Protein AF-A0A353NFI0-F1 (afdb_monomer)

Radius of gyration: 25.15 Å; Cα contacts (8 Å, |Δi|>4): 161; chains: 1; bounding box: 64×31×85 Å

Mean predicted aligned error: 11.44 Å

Foldseek 3Di:
DVPVVVVVVVVVVVVVVVVVVVVVVVVVVVVVVVVVVVVVLVQQQVQQVQQCVFQVDGLVLLQLLVVCVVPPFDALVVSLVVLVADSVQSVVSVVVCVVVVQKDWDQDPVGNVTIGIHGDPSNVVSNVRGPPPSNTPVVVVLVPDDPVVNVVVVVVVVVVVVPDPDDDCNVSRDRPRVVSPPD

Secondary structure (DSSP, 8-state):
--HHHHHHHHHHHHHHHHHHHHHHHHHHHHHHHHHHHHHHHHHHHHHHHHHHHHHSS-HHHHHHHHHHHHSTT--HHHHHHHHTS-HHHHHHHHHHHHHTTSEEEEE-SS-TTPEEEEE-HHHHHHHTTSPSPTT-HHHHHHHTS-HHHHHHHHHHHHHHHHT-S---GGGTTS-HHHHTT--

Structure (mmCIF, N/CA/C/O backbone):
data_AF-A0A353NFI0-F1
#
_entry.id   AF-A0A353NFI0-F1
#
loop_
_atom_site.group_PDB
_atom_site.id
_atom_site.type_symbol
_atom_site.label_atom_id
_atom_site.label_alt_id
_atom_site.label_comp_id
_atom_site.label_asym_id
_atom_site.label_entity_id
_atom_site.label_seq_id
_atom_site.pdbx_PDB_ins_code
_atom_site.Cartn_x
_atom_site.Cartn_y
_atom_site.Cartn_z
_atom_site.occupancy
_atom_site.B_iso_or_equiv
_atom_site.auth_seq_id
_atom_site.auth_comp_id
_atom_site.auth_asym_id
_atom_site.auth_atom_id
_atom_site.pdbx_PDB_model_num
ATOM 1 N N . MET A 1 1 ? -46.973 12.562 55.717 1.00 47.44 1 MET A N 1
ATOM 2 C CA . MET A 1 1 ? -45.705 13.198 55.285 1.00 47.44 1 MET A CA 1
ATOM 3 C C . MET A 1 1 ? -44.562 12.203 55.003 1.00 47.44 1 MET A C 1
ATOM 5 O O . MET A 1 1 ? -43.637 12.580 54.303 1.00 47.44 1 MET A O 1
ATOM 9 N N . GLN A 1 2 ? -44.618 10.934 55.449 1.00 45.84 2 GLN A N 1
ATOM 10 C CA . GLN A 1 2 ? -43.559 9.928 55.194 1.00 45.84 2 GLN A CA 1
ATOM 11 C C . GLN A 1 2 ? -43.637 9.192 53.835 1.00 45.84 2 GLN A C 1
ATOM 13 O O . GLN A 1 2 ? -42.634 8.648 53.390 1.00 45.84 2 GLN A O 1
ATOM 18 N N . LEU A 1 3 ? -44.778 9.210 53.133 1.00 43.59 3 LEU A N 1
ATOM 19 C CA . LEU A 1 3 ? -44.963 8.484 51.859 1.00 43.59 3 LEU A CA 1
ATOM 20 C C . LEU A 1 3 ? -44.421 9.218 50.612 1.00 43.59 3 LEU A C 1
ATOM 22 O O . LEU A 1 3 ? -44.221 8.589 49.579 1.00 43.59 3 LEU A O 1
ATOM 26 N N . TYR A 1 4 ? -44.135 10.524 50.692 1.00 43.84 4 TYR A N 1
ATOM 27 C CA . TYR A 1 4 ? -43.624 11.305 49.550 1.00 43.84 4 TYR A CA 1
ATOM 28 C C . TYR A 1 4 ? -42.097 11.166 49.366 1.00 43.84 4 TYR A C 1
ATOM 30 O O . TYR A 1 4 ? -41.594 11.255 48.250 1.00 43.84 4 TYR A O 1
ATOM 38 N N . ASN A 1 5 ? -41.359 10.859 50.442 1.00 44.25 5 ASN A N 1
ATOM 39 C CA . ASN A 1 5 ? -39.896 10.712 50.406 1.00 44.25 5 ASN A CA 1
ATOM 40 C C . ASN A 1 5 ? -39.429 9.366 49.826 1.00 44.25 5 ASN A C 1
ATOM 42 O O . ASN A 1 5 ? -38.383 9.308 49.185 1.00 44.25 5 ASN A O 1
ATOM 46 N N . ALA A 1 6 ? -40.212 8.295 49.987 1.00 47.88 6 ALA A N 1
ATOM 47 C CA . ALA A 1 6 ? -39.865 6.979 49.444 1.00 47.88 6 ALA A CA 1
ATOM 48 C C . ALA A 1 6 ? -39.951 6.927 47.904 1.00 47.88 6 ALA A C 1
ATOM 50 O O . ALA A 1 6 ? -39.162 6.232 47.270 1.00 47.88 6 ALA A O 1
ATOM 51 N N . ASN A 1 7 ? -40.852 7.706 47.288 1.00 45.97 7 ASN A N 1
ATOM 52 C CA . ASN A 1 7 ? -40.994 7.766 45.827 1.00 45.97 7 ASN A CA 1
ATOM 53 C C . ASN A 1 7 ? -39.895 8.597 45.144 1.00 45.97 7 ASN A C 1
ATOM 55 O O . ASN A 1 7 ? -39.471 8.248 44.045 1.00 45.97 7 ASN A O 1
ATOM 59 N N . ILE A 1 8 ? -39.389 9.656 45.787 1.00 51.62 8 ILE A N 1
ATOM 60 C CA . ILE A 1 8 ? -38.301 10.480 45.229 1.00 51.62 8 ILE A CA 1
ATOM 61 C C . ILE A 1 8 ? -36.963 9.728 45.263 1.00 51.62 8 ILE A C 1
ATOM 63 O O . ILE A 1 8 ? -36.212 9.783 44.292 1.00 51.62 8 ILE A O 1
ATOM 67 N N . ILE A 1 9 ? -36.692 8.966 46.328 1.00 52.81 9 ILE A N 1
ATOM 68 C CA . ILE A 1 9 ? -35.480 8.136 46.432 1.00 52.81 9 ILE A CA 1
ATOM 69 C C . ILE A 1 9 ? -35.489 7.026 45.369 1.00 52.81 9 ILE A C 1
ATOM 71 O O . ILE A 1 9 ? -34.486 6.828 44.689 1.00 52.81 9 ILE A O 1
ATOM 75 N N . ASN A 1 10 ? -36.636 6.377 45.136 1.00 51.19 10 ASN A N 1
ATOM 76 C CA . ASN A 1 10 ? -36.770 5.355 44.091 1.00 51.19 10 ASN A CA 1
ATOM 77 C C . ASN A 1 10 ? -36.611 5.941 42.673 1.00 51.19 10 ASN A C 1
ATOM 79 O O . ASN A 1 10 ? -35.973 5.341 41.812 1.00 51.19 10 ASN A O 1
ATOM 83 N N . LEU A 1 11 ? -37.142 7.144 42.421 1.00 51.78 11 LEU A N 1
ATOM 84 C CA . LEU A 1 11 ? -36.993 7.826 41.131 1.00 51.78 11 LEU A CA 1
ATOM 85 C C . LEU A 1 11 ? -35.554 8.309 40.879 1.00 51.78 11 LEU A C 1
ATOM 87 O O . LEU A 1 11 ? -35.076 8.195 39.750 1.00 51.78 11 LEU A O 1
ATOM 91 N N . LEU A 1 12 ? -34.842 8.778 41.910 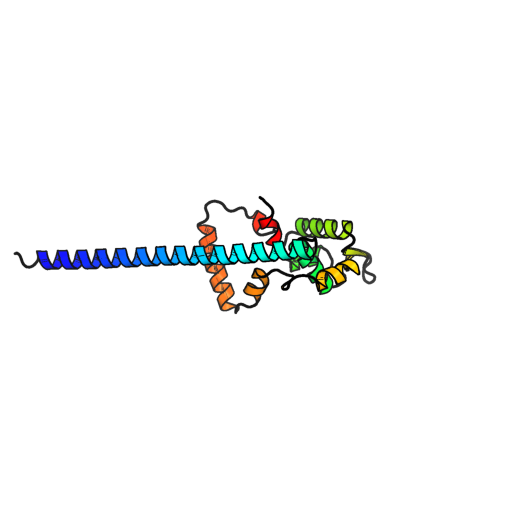1.00 51.62 12 LEU A N 1
ATOM 92 C CA . LEU A 1 12 ? -33.425 9.151 41.820 1.00 51.62 12 LEU A CA 1
ATOM 93 C C . LEU A 1 12 ? -32.512 7.928 41.649 1.00 51.62 12 LEU A C 1
ATOM 95 O O . LEU A 1 12 ? -31.609 7.974 40.816 1.00 51.62 12 LEU A O 1
ATOM 99 N N . GLU A 1 13 ? -32.766 6.810 42.335 1.00 51.31 13 GLU A N 1
ATOM 100 C CA . GLU A 1 13 ? -32.008 5.566 42.126 1.00 51.31 13 GLU A CA 1
ATOM 101 C C . GLU A 1 13 ? -32.218 4.979 40.724 1.00 51.31 13 GLU A C 1
ATOM 103 O O . GLU A 1 13 ? -31.260 4.518 40.101 1.00 51.31 13 GLU A O 1
ATOM 108 N N . ILE A 1 14 ? -33.439 5.035 40.180 1.00 54.25 14 ILE A N 1
ATOM 109 C CA . ILE A 1 14 ? -33.724 4.595 38.806 1.00 54.25 14 ILE A CA 1
ATOM 110 C C . ILE A 1 14 ? -33.027 5.507 37.784 1.00 54.25 14 ILE A C 1
ATOM 112 O O . ILE A 1 14 ? -32.507 5.014 36.779 1.00 54.25 14 ILE A O 1
ATOM 116 N N . HIS A 1 15 ? -32.969 6.818 38.034 1.00 47.50 15 HIS A N 1
ATOM 117 C CA . HIS A 1 15 ? -32.290 7.767 37.147 1.00 47.50 15 HIS A CA 1
ATOM 118 C C . HIS A 1 15 ? -30.759 7.601 37.190 1.00 47.50 15 HIS A C 1
ATOM 120 O O . HIS A 1 15 ? -30.114 7.555 36.142 1.00 47.50 15 HIS A O 1
ATOM 126 N N . ILE A 1 16 ? -30.183 7.394 38.380 1.00 52.88 16 ILE A N 1
ATOM 127 C CA . ILE A 1 16 ? -28.746 7.141 38.576 1.00 52.88 16 ILE A CA 1
ATOM 128 C C . ILE A 1 16 ? -28.336 5.770 38.003 1.00 52.88 16 ILE A C 1
ATOM 130 O O . ILE A 1 16 ? -27.292 5.667 37.353 1.00 52.88 16 ILE A O 1
ATOM 134 N N . ARG A 1 17 ? -29.169 4.725 38.141 1.00 49.72 17 ARG A N 1
ATOM 135 C CA . ARG A 1 17 ? -28.927 3.405 37.519 1.00 49.72 17 ARG A CA 1
ATOM 136 C C . ARG A 1 17 ? -29.028 3.433 35.991 1.00 49.72 17 ARG A C 1
ATOM 138 O O . ARG A 1 17 ? -28.249 2.756 35.327 1.00 49.72 17 ARG A O 1
ATOM 145 N N . ARG A 1 18 ? -29.926 4.233 35.400 1.00 46.62 18 ARG A N 1
ATOM 146 C CA . ARG A 1 18 ? -29.993 4.392 33.930 1.00 46.62 18 ARG A CA 1
ATOM 147 C C . ARG A 1 18 ? -28.794 5.158 33.363 1.00 46.62 18 ARG A C 1
ATOM 149 O O . ARG A 1 18 ? -28.282 4.771 32.315 1.00 46.62 18 ARG A O 1
ATOM 156 N N . HIS A 1 19 ? -28.303 6.182 34.064 1.00 46.97 19 HIS A N 1
ATOM 157 C CA . HIS A 1 19 ? -27.138 6.957 33.619 1.00 46.97 19 HIS A CA 1
ATOM 158 C C . HIS A 1 19 ? -25.812 6.179 33.728 1.00 46.97 19 HIS A C 1
ATOM 160 O O . HIS A 1 19 ? -24.931 6.336 32.883 1.00 46.97 19 HIS A O 1
ATOM 166 N N . THR A 1 20 ? -25.677 5.291 34.718 1.00 49.38 20 THR A N 1
ATOM 167 C CA . THR A 1 20 ? -24.476 4.451 34.898 1.00 49.38 20 THR A CA 1
ATOM 168 C C . THR A 1 20 ? -24.408 3.270 33.922 1.00 49.38 20 THR A C 1
ATOM 170 O O . THR A 1 20 ? -23.324 2.951 33.437 1.00 49.38 20 THR A O 1
ATOM 173 N N . LEU A 1 21 ? -25.542 2.665 33.546 1.00 52.16 21 LEU A N 1
ATOM 174 C CA . LEU A 1 21 ? -25.583 1.572 32.561 1.00 52.16 21 LEU A CA 1
ATOM 175 C C . LEU A 1 21 ? -25.229 2.034 31.133 1.00 52.16 21 LEU A C 1
ATOM 177 O O . LEU A 1 21 ? -24.536 1.316 30.412 1.00 52.16 21 LEU A O 1
ATOM 181 N N . SER A 1 22 ? -25.646 3.243 30.735 1.00 53.94 22 SER A N 1
ATOM 182 C CA . SER A 1 22 ? -25.354 3.784 29.397 1.00 53.94 22 SER A CA 1
ATOM 183 C C . SER A 1 22 ? -23.874 4.151 29.214 1.00 53.94 22 SER A C 1
ATOM 185 O O . SER A 1 22 ? -23.308 3.894 28.153 1.00 53.94 22 SER A O 1
ATOM 187 N N . GLY A 1 23 ? -23.227 4.701 30.250 1.00 56.16 23 GLY A N 1
ATOM 188 C CA . GLY A 1 23 ? -21.792 5.020 30.230 1.00 56.16 23 GLY A CA 1
ATOM 189 C C . GLY A 1 23 ? -20.880 3.789 30.322 1.00 56.16 23 GLY A C 1
ATOM 190 O O . GLY A 1 23 ? -19.769 3.791 29.796 1.00 56.16 23 GLY A O 1
ATOM 191 N N . HIS A 1 24 ? -21.346 2.705 30.952 1.00 59.50 24 HIS A N 1
ATOM 192 C CA . HIS A 1 24 ? -20.596 1.448 31.005 1.00 59.50 24 HIS A CA 1
ATOM 193 C C . HIS A 1 24 ? -20.603 0.727 29.648 1.00 59.50 24 HIS A C 1
ATOM 195 O O . HIS A 1 24 ? -19.572 0.213 29.213 1.00 59.50 24 HIS A O 1
ATOM 201 N N . ASN A 1 25 ? -21.743 0.751 28.950 1.00 71.44 25 ASN A N 1
ATOM 202 C CA . ASN A 1 25 ? -21.891 0.137 27.631 1.00 71.44 25 ASN A CA 1
ATOM 203 C C . ASN A 1 25 ? -21.078 0.879 26.554 1.00 71.44 25 ASN A C 1
ATOM 205 O O . ASN A 1 25 ? -20.399 0.245 25.749 1.00 71.44 25 ASN A O 1
ATOM 209 N N . SER A 1 26 ? -21.058 2.218 26.576 1.00 77.06 26 SER A N 1
ATOM 210 C CA . SER A 1 26 ? -20.236 2.998 25.640 1.00 77.06 26 SER A CA 1
ATOM 211 C C . SER A 1 26 ? -18.740 2.748 25.840 1.00 77.06 26 SER A C 1
ATOM 213 O O . SER A 1 26 ? -18.027 2.528 24.866 1.00 77.06 26 SER A O 1
ATOM 215 N N . ASN A 1 27 ? -18.259 2.677 27.086 1.00 83.19 27 ASN A N 1
ATOM 216 C CA . ASN A 1 27 ? -16.852 2.380 27.361 1.00 83.19 27 ASN A CA 1
ATOM 217 C C . ASN A 1 27 ? -16.469 0.946 26.943 1.00 83.19 27 ASN A C 1
ATOM 219 O O . ASN A 1 27 ? -15.418 0.717 26.340 1.00 83.19 27 ASN A O 1
ATOM 223 N N . GLN A 1 28 ? -17.348 -0.031 27.189 1.00 86.00 28 GLN A N 1
ATOM 224 C CA . GLN A 1 28 ? -17.157 -1.397 26.693 1.00 86.00 28 GLN A CA 1
ATOM 225 C C . GLN A 1 28 ? -17.111 -1.443 25.161 1.00 86.00 28 GLN A C 1
ATOM 227 O O . GLN A 1 28 ? -16.244 -2.117 24.599 1.00 86.00 28 GLN A O 1
ATOM 232 N N . LEU A 1 29 ? -17.986 -0.699 24.481 1.00 89.44 29 LEU A N 1
ATOM 233 C CA . LEU A 1 29 ? -17.986 -0.598 23.026 1.00 89.44 29 LEU A CA 1
ATOM 234 C C . LEU A 1 29 ? -16.698 0.056 22.503 1.00 89.44 29 LEU A C 1
ATOM 236 O O . LEU A 1 29 ? -16.089 -0.483 21.580 1.00 89.44 29 LEU A O 1
ATOM 240 N N . SER A 1 30 ? -16.218 1.129 23.135 1.00 90.31 30 SER A N 1
ATOM 241 C CA . SER A 1 30 ? -14.933 1.764 22.805 1.00 90.31 30 SER A CA 1
ATOM 242 C C . SER A 1 30 ? -13.766 0.783 22.924 1.00 90.31 30 SER A C 1
ATOM 244 O O . SER A 1 30 ? -12.934 0.684 22.021 1.00 90.31 30 SER A O 1
ATOM 246 N N . LEU A 1 31 ? -13.725 -0.028 23.986 1.00 90.88 31 LEU A N 1
ATOM 247 C CA . LEU A 1 31 ? -12.709 -1.073 24.141 1.00 90.88 31 LEU A CA 1
ATOM 248 C C . LEU A 1 31 ? -12.804 -2.153 23.052 1.00 90.88 31 LEU A C 1
ATOM 250 O O . LEU A 1 31 ? -11.772 -2.653 22.594 1.00 90.88 31 LEU A O 1
ATOM 254 N N . GLN A 1 32 ? -14.013 -2.510 22.613 1.00 92.50 32 GLN A N 1
ATOM 255 C CA . GLN A 1 32 ? -14.211 -3.435 21.492 1.00 92.50 32 GLN A CA 1
ATOM 256 C C . GLN A 1 32 ? -13.742 -2.830 20.165 1.00 92.50 32 GLN A C 1
ATOM 258 O O . GLN A 1 32 ? -13.065 -3.506 19.391 1.00 92.50 32 GLN A O 1
ATOM 263 N N . VAL A 1 33 ? -14.028 -1.553 19.912 1.00 93.56 33 VAL A N 1
ATOM 264 C CA . VAL A 1 33 ? -13.530 -0.831 18.732 1.00 93.56 33 VAL A CA 1
ATOM 265 C C . VAL A 1 33 ? -11.998 -0.775 18.741 1.00 93.56 33 VAL A C 1
ATOM 267 O O . VAL A 1 33 ? -11.367 -1.131 17.747 1.00 93.56 33 VAL A O 1
ATOM 270 N N . LEU A 1 34 ? -11.371 -0.479 19.885 1.00 92.44 34 LEU A N 1
ATOM 271 C CA . LEU A 1 34 ? -9.911 -0.526 20.029 1.00 92.44 34 LEU A CA 1
ATOM 272 C C . LEU A 1 34 ? -9.328 -1.920 19.751 1.00 92.44 34 LEU A C 1
ATOM 274 O O . LEU A 1 34 ? -8.246 -2.037 19.177 1.00 92.44 34 LEU A O 1
ATOM 278 N N . LYS A 1 35 ? -10.012 -3.005 20.140 1.00 93.19 35 LYS A N 1
ATOM 279 C CA . LYS A 1 35 ? -9.592 -4.371 19.774 1.00 93.19 35 LYS A CA 1
ATOM 280 C C . LYS A 1 35 ? -9.630 -4.584 18.260 1.00 93.19 35 LYS A C 1
ATOM 282 O O . LYS A 1 35 ? -8.681 -5.151 17.724 1.00 93.19 35 LYS A O 1
ATOM 287 N N . LYS A 1 36 ? -10.662 -4.089 17.569 1.00 94.00 36 LYS A N 1
ATOM 288 C CA . LYS A 1 36 ? -10.759 -4.165 16.102 1.00 94.00 36 LYS A CA 1
ATOM 289 C C . LYS A 1 36 ? -9.611 -3.411 15.425 1.00 94.00 36 LYS A C 1
ATOM 291 O O . LYS A 1 36 ? -8.960 -3.991 14.563 1.00 94.00 36 LYS A O 1
ATOM 296 N N . PHE A 1 37 ? -9.278 -2.200 15.881 1.00 93.62 37 PHE A N 1
ATOM 297 C CA . PHE A 1 37 ? -8.103 -1.469 15.385 1.00 93.62 37 PHE A CA 1
ATOM 298 C C . PHE A 1 37 ? -6.801 -2.259 15.564 1.00 93.62 37 PHE A C 1
ATOM 300 O O . PHE A 1 37 ? -6.015 -2.358 14.625 1.00 93.62 37 PHE A O 1
ATOM 307 N N . ARG A 1 38 ? -6.584 -2.888 16.730 1.00 93.00 38 ARG A N 1
ATOM 308 C CA . ARG A 1 38 ? -5.396 -3.734 16.963 1.00 93.00 38 ARG A CA 1
ATOM 309 C C . ARG A 1 38 ? -5.339 -4.935 16.020 1.00 93.00 38 ARG A C 1
ATOM 311 O O . ARG A 1 38 ? -4.264 -5.244 15.516 1.00 93.00 38 ARG A O 1
ATOM 318 N N . ILE A 1 39 ? -6.474 -5.592 15.769 1.00 92.88 39 ILE A N 1
ATOM 319 C CA . ILE A 1 39 ? -6.562 -6.713 14.821 1.00 92.88 39 ILE A CA 1
ATOM 320 C C . ILE A 1 39 ? -6.222 -6.236 13.408 1.00 92.88 39 ILE A C 1
ATOM 322 O O . ILE A 1 39 ? -5.407 -6.869 12.740 1.00 92.88 39 ILE A O 1
ATOM 326 N N . ILE A 1 40 ? -6.793 -5.110 12.971 1.00 92.62 40 ILE A N 1
ATOM 327 C CA . ILE A 1 40 ? -6.530 -4.527 11.650 1.00 92.62 40 ILE A CA 1
ATOM 328 C C . ILE A 1 40 ? -5.044 -4.182 11.517 1.00 92.62 40 ILE A C 1
ATOM 330 O O . ILE A 1 40 ? -4.373 -4.705 10.631 1.00 92.62 40 ILE A O 1
ATOM 334 N N . TYR A 1 41 ? -4.501 -3.379 12.436 1.00 88.31 41 TYR A N 1
ATOM 335 C CA . TYR A 1 41 ? -3.100 -2.957 12.413 1.00 88.31 41 TYR A CA 1
ATOM 336 C C . TYR A 1 41 ? -2.138 -4.154 12.454 1.00 88.31 41 TYR A C 1
ATOM 338 O O . TYR A 1 41 ? -1.190 -4.224 11.673 1.00 88.31 41 TYR A O 1
ATOM 346 N N . GLY A 1 42 ? -2.403 -5.129 13.330 1.00 88.69 42 GLY A N 1
ATOM 347 C CA . GLY A 1 42 ? -1.609 -6.352 13.441 1.00 88.69 42 GLY A CA 1
ATOM 348 C C . GLY A 1 42 ? -1.626 -7.182 12.158 1.00 88.69 42 GLY A C 1
ATOM 349 O O . GLY A 1 42 ? -0.565 -7.588 11.685 1.00 88.69 42 GLY A O 1
ATOM 350 N N . SER A 1 43 ? -2.804 -7.367 11.557 1.00 90.25 43 SER A N 1
ATOM 351 C CA . SER A 1 43 ? -2.969 -8.129 10.311 1.00 90.25 43 SER A CA 1
ATOM 352 C C . SER A 1 43 ? -2.261 -7.453 9.137 1.00 90.25 43 SER A C 1
ATOM 354 O O . SER A 1 43 ? -1.554 -8.112 8.376 1.00 90.25 43 SER A O 1
ATOM 356 N N . VAL A 1 44 ? -2.389 -6.127 9.020 1.00 88.56 44 VAL A N 1
ATOM 357 C CA . VAL A 1 44 ? -1.707 -5.334 7.987 1.00 88.56 44 VAL A CA 1
ATOM 358 C C . VAL A 1 44 ? -0.188 -5.424 8.149 1.00 88.56 44 VAL A C 1
ATOM 360 O O . VAL A 1 44 ? 0.517 -5.740 7.189 1.00 88.56 44 VAL A O 1
ATOM 363 N N . ARG A 1 45 ? 0.327 -5.231 9.371 1.00 86.25 45 ARG A N 1
ATOM 364 C CA . ARG A 1 45 ? 1.763 -5.344 9.664 1.00 86.25 45 ARG A CA 1
ATOM 365 C C . ARG A 1 45 ? 2.305 -6.738 9.354 1.00 86.25 45 ARG A C 1
ATOM 367 O O . ARG A 1 45 ? 3.387 -6.862 8.785 1.00 86.25 45 ARG A O 1
ATOM 374 N N . GLN A 1 46 ? 1.580 -7.785 9.748 1.00 87.94 46 GLN A N 1
ATOM 375 C CA . GLN A 1 46 ? 1.974 -9.170 9.496 1.00 87.94 46 GLN A CA 1
ATOM 376 C C . GLN A 1 46 ? 2.049 -9.458 7.997 1.00 87.94 46 GLN A C 1
ATOM 378 O O . GLN A 1 46 ? 3.030 -10.044 7.546 1.00 87.94 46 GLN A O 1
ATOM 383 N N . HIS A 1 47 ? 1.057 -9.007 7.232 1.00 87.06 47 HIS A N 1
ATOM 384 C CA . HIS A 1 47 ? 1.039 -9.191 5.789 1.00 87.06 47 HIS A CA 1
ATOM 385 C C . HIS A 1 47 ? 2.243 -8.521 5.109 1.00 87.06 47 HIS A C 1
ATOM 387 O O . HIS A 1 47 ? 2.948 -9.174 4.345 1.00 87.06 47 HIS A O 1
ATOM 393 N N . PHE A 1 48 ? 2.552 -7.260 5.430 1.00 83.94 48 PHE A N 1
ATOM 394 C CA . PHE A 1 48 ? 3.701 -6.583 4.815 1.00 83.94 48 PHE A CA 1
ATOM 395 C C . PHE A 1 48 ? 5.055 -7.168 5.232 1.00 83.94 48 PHE A C 1
ATOM 397 O O . PHE A 1 48 ? 5.982 -7.183 4.426 1.00 83.94 48 PHE A O 1
ATOM 404 N N . ARG A 1 49 ? 5.169 -7.709 6.452 1.00 85.19 49 ARG A N 1
ATOM 405 C CA . ARG A 1 49 ? 6.355 -8.479 6.863 1.00 85.19 49 ARG A CA 1
ATOM 406 C C . ARG A 1 49 ? 6.516 -9.763 6.057 1.00 85.19 49 ARG A C 1
ATOM 408 O O . ARG A 1 49 ? 7.643 -10.141 5.754 1.00 85.19 49 ARG A O 1
ATOM 415 N N . GLU A 1 50 ? 5.415 -10.434 5.732 1.00 86.44 50 GLU A N 1
ATOM 416 C CA . GLU A 1 50 ? 5.454 -11.615 4.871 1.00 86.44 50 GLU A CA 1
ATOM 417 C C . GLU A 1 50 ? 5.848 -11.239 3.442 1.00 86.44 50 GLU A C 1
ATOM 419 O O . GLU A 1 50 ? 6.737 -11.866 2.882 1.00 86.44 50 GLU A O 1
ATOM 424 N N . VAL A 1 51 ? 5.289 -10.157 2.888 1.00 85.75 51 VAL A N 1
ATOM 425 C CA . VAL A 1 51 ? 5.708 -9.618 1.582 1.00 85.75 51 VAL A CA 1
ATOM 426 C C . VAL A 1 51 ? 7.221 -9.386 1.536 1.00 85.75 51 VAL A C 1
ATOM 428 O O . VAL A 1 51 ? 7.887 -9.886 0.628 1.00 85.75 51 VAL A O 1
ATOM 431 N N . GLU A 1 52 ? 7.772 -8.677 2.524 1.00 86.50 52 GLU A N 1
ATOM 432 C CA . GLU A 1 52 ? 9.205 -8.370 2.574 1.00 86.50 52 GLU A CA 1
ATOM 433 C C . GLU A 1 52 ? 10.058 -9.636 2.714 1.00 86.50 52 GLU A C 1
ATOM 435 O O . GLU A 1 52 ? 11.057 -9.780 2.010 1.00 86.50 52 GLU A O 1
ATOM 440 N N . ARG A 1 53 ? 9.633 -10.598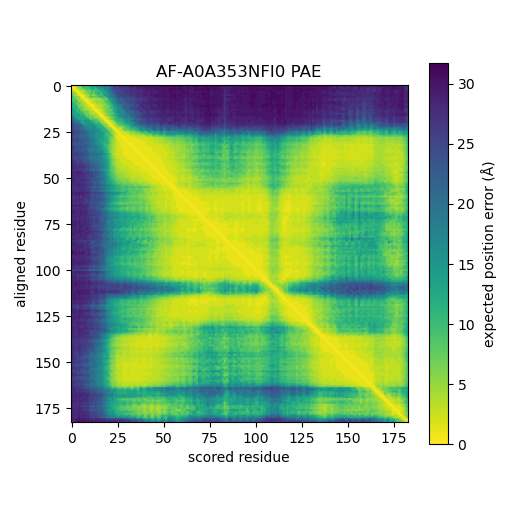 3.543 1.00 86.62 53 ARG A N 1
ATOM 441 C CA . ARG A 1 53 ? 10.320 -11.886 3.711 1.00 86.62 53 ARG A CA 1
ATOM 442 C C . ARG A 1 53 ? 10.320 -12.722 2.428 1.00 86.62 53 ARG A C 1
ATOM 444 O O . ARG A 1 53 ? 11.350 -13.293 2.081 1.00 86.62 53 ARG A O 1
ATOM 451 N N . THR A 1 54 ? 9.183 -12.821 1.745 1.00 84.50 54 THR A N 1
ATOM 452 C CA . THR A 1 54 ? 9.010 -13.707 0.583 1.00 84.50 54 THR A CA 1
ATOM 453 C C . THR A 1 54 ? 9.602 -13.108 -0.688 1.00 84.50 54 THR A C 1
ATOM 455 O O . THR A 1 54 ? 10.137 -13.833 -1.527 1.00 84.50 54 THR A O 1
ATOM 458 N N . CYS A 1 55 ? 9.510 -11.785 -0.842 1.00 85.12 55 CYS A N 1
ATOM 459 C CA . CYS A 1 55 ? 9.846 -11.107 -2.093 1.00 85.12 55 CYS A CA 1
ATOM 460 C C . CYS A 1 55 ? 11.130 -10.277 -2.030 1.00 85.12 55 CYS A C 1
ATOM 462 O O . CYS A 1 55 ? 11.651 -9.911 -3.081 1.00 85.12 55 CYS A O 1
ATOM 464 N N . GLY A 1 56 ? 11.631 -9.947 -0.835 1.00 85.44 56 GLY A N 1
ATOM 465 C CA . GLY A 1 56 ? 12.777 -9.049 -0.667 1.00 85.44 56 GLY A CA 1
ATOM 466 C C . GLY A 1 56 ? 12.491 -7.592 -1.054 1.00 85.44 56 GLY A C 1
ATOM 467 O O . GLY A 1 56 ? 13.426 -6.822 -1.256 1.00 85.44 56 GLY A O 1
ATOM 468 N N . VAL A 1 57 ? 11.215 -7.213 -1.181 1.00 86.81 57 VAL A N 1
ATOM 469 C CA . VAL A 1 57 ? 10.757 -5.852 -1.512 1.00 86.81 57 VAL A CA 1
ATOM 470 C C . VAL A 1 57 ? 9.666 -5.408 -0.547 1.00 86.81 57 VAL A C 1
ATOM 472 O O . VAL A 1 57 ? 8.996 -6.232 0.073 1.00 86.81 57 VAL A O 1
ATOM 475 N N . THR A 1 58 ? 9.458 -4.101 -0.428 1.00 85.62 58 THR A N 1
ATOM 476 C CA . THR A 1 58 ? 8.402 -3.554 0.432 1.00 85.62 58 THR A CA 1
ATOM 477 C C . THR A 1 58 ? 7.009 -3.782 -0.161 1.00 85.62 58 THR A C 1
ATOM 479 O O . THR A 1 58 ? 6.855 -3.982 -1.366 1.00 85.62 58 THR A O 1
ATOM 482 N N . GLY A 1 59 ? 5.967 -3.686 0.674 1.00 83.31 59 GLY A N 1
ATOM 483 C CA . GLY A 1 59 ? 4.576 -3.710 0.203 1.00 83.31 59 GLY A CA 1
ATOM 484 C C . GLY A 1 59 ? 4.268 -2.612 -0.819 1.00 83.31 59 GLY A C 1
ATOM 485 O O . GLY A 1 59 ? 3.652 -2.883 -1.841 1.00 83.31 59 GLY A O 1
ATOM 486 N N . SER A 1 60 ? 4.765 -1.394 -0.600 1.00 85.06 60 SER A N 1
ATOM 487 C CA . SER A 1 60 ? 4.632 -0.259 -1.522 1.00 85.06 60 SER A CA 1
ATOM 488 C C . SER A 1 60 ? 5.312 -0.506 -2.865 1.00 85.06 60 SER A C 1
ATOM 490 O O . SER A 1 60 ? 4.746 -0.220 -3.919 1.00 85.06 60 SER A O 1
ATOM 492 N N . GLN A 1 61 ? 6.510 -1.088 -2.840 1.00 89.62 61 GLN A N 1
ATOM 493 C CA . GLN A 1 61 ? 7.233 -1.488 -4.041 1.00 89.62 61 GLN A CA 1
ATOM 494 C C . GLN A 1 61 ? 6.488 -2.584 -4.802 1.00 89.62 61 GLN A C 1
ATOM 496 O O . GLN A 1 61 ? 6.361 -2.512 -6.022 1.00 89.62 61 GLN A O 1
ATOM 501 N N . LEU A 1 62 ? 5.973 -3.579 -4.082 1.00 88.69 62 LEU A N 1
ATOM 502 C CA . LEU A 1 62 ? 5.178 -4.653 -4.655 1.00 88.69 62 LEU A CA 1
ATOM 503 C C . LEU A 1 62 ? 3.876 -4.122 -5.283 1.00 88.69 62 LEU A C 1
ATOM 505 O O . LEU A 1 62 ? 3.537 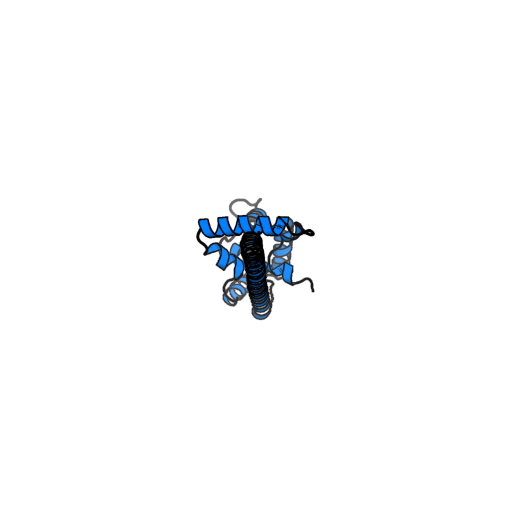-4.518 -6.396 1.00 88.69 62 LEU A O 1
ATOM 509 N N . TRP A 1 63 ? 3.194 -3.186 -4.621 1.00 86.19 63 TRP A N 1
ATOM 510 C CA . TRP A 1 63 ? 1.964 -2.574 -5.122 1.00 86.19 63 TRP A CA 1
ATOM 511 C C . TRP A 1 63 ? 2.200 -1.748 -6.393 1.00 86.19 63 TRP A C 1
ATOM 513 O O . TRP A 1 63 ? 1.475 -1.914 -7.370 1.00 86.19 63 TRP A O 1
ATOM 523 N N . ILE A 1 64 ? 3.274 -0.948 -6.439 1.00 91.12 64 ILE A N 1
ATOM 524 C CA . ILE A 1 64 ? 3.697 -0.247 -7.663 1.00 91.12 64 ILE A CA 1
ATOM 525 C C . ILE A 1 64 ? 3.942 -1.230 -8.806 1.00 91.12 64 ILE A C 1
ATOM 527 O O . ILE A 1 64 ? 3.508 -0.993 -9.933 1.00 91.12 64 ILE A O 1
ATOM 531 N N . MET A 1 65 ? 4.649 -2.328 -8.534 1.00 92.56 65 MET A N 1
ATOM 532 C CA . MET A 1 65 ? 4.927 -3.320 -9.565 1.00 92.56 65 MET A CA 1
ATOM 533 C C . MET A 1 65 ? 3.642 -3.985 -10.074 1.00 92.56 65 MET A C 1
ATOM 535 O O . MET A 1 65 ? 3.536 -4.218 -11.273 1.00 92.56 65 MET A O 1
ATOM 539 N N . GLN A 1 66 ? 2.660 -4.240 -9.205 1.00 88.94 66 GLN A N 1
ATOM 540 C CA . GLN A 1 66 ? 1.352 -4.764 -9.608 1.00 88.94 66 GLN A CA 1
ATOM 541 C C . GLN A 1 66 ? 0.606 -3.790 -10.527 1.00 88.94 66 GLN A C 1
ATOM 543 O O . GLN A 1 66 ? 0.170 -4.192 -11.598 1.00 88.94 66 GLN A O 1
ATOM 548 N N . GLU A 1 67 ? 0.537 -2.506 -10.172 1.00 91.00 67 GLU A N 1
ATOM 549 C CA . GLU A 1 67 ? -0.169 -1.510 -10.991 1.00 91.00 67 GLU A CA 1
ATOM 550 C C . GLU A 1 67 ? 0.486 -1.335 -12.375 1.00 91.00 67 GLU A C 1
ATOM 552 O O . GLU A 1 67 ? -0.196 -1.185 -13.389 1.00 91.00 67 GLU A O 1
ATOM 557 N N . ILE A 1 68 ? 1.819 -1.427 -12.453 1.00 93.75 68 ILE A N 1
ATOM 558 C CA . ILE A 1 68 ? 2.549 -1.431 -13.732 1.00 93.75 68 ILE A CA 1
ATOM 559 C C . ILE A 1 68 ? 2.307 -2.732 -14.512 1.00 93.75 68 ILE A C 1
ATOM 561 O O . ILE A 1 68 ? 2.273 -2.704 -15.744 1.00 93.75 68 ILE A O 1
ATOM 565 N N . ALA A 1 69 ? 2.147 -3.871 -13.828 1.00 91.19 69 ALA A N 1
ATOM 566 C CA . ALA A 1 69 ? 1.773 -5.128 -14.475 1.00 91.19 69 ALA A CA 1
ATOM 567 C C . ALA A 1 69 ? 0.405 -4.999 -15.156 1.00 91.19 69 ALA A C 1
ATOM 569 O O . ALA A 1 69 ? 0.262 -5.385 -16.317 1.00 91.19 69 ALA A O 1
ATOM 570 N N . ASP A 1 70 ? -0.558 -4.409 -14.447 1.00 89.62 70 ASP A N 1
ATOM 571 C CA . ASP A 1 70 ? -1.936 -4.242 -14.905 1.00 89.62 70 ASP A CA 1
ATOM 572 C C . ASP A 1 70 ? -2.044 -3.163 -15.997 1.00 89.62 70 ASP A C 1
ATOM 574 O O . ASP A 1 70 ? -2.836 -3.292 -16.930 1.00 89.62 70 ASP A O 1
ATOM 578 N N . THR A 1 71 ? -1.204 -2.122 -15.934 1.00 90.62 71 THR A N 1
ATOM 579 C CA . THR A 1 71 ? -1.149 -1.031 -16.922 1.00 90.62 71 THR A CA 1
ATOM 580 C C . THR A 1 71 ? 0.280 -0.804 -17.420 1.00 90.62 71 THR A C 1
ATOM 582 O O . THR A 1 71 ? 0.974 0.142 -17.043 1.00 90.62 71 THR A O 1
ATOM 585 N N . SER A 1 72 ? 0.736 -1.682 -18.312 1.00 90.69 72 SER A N 1
ATOM 586 C CA . SER A 1 72 ? 2.079 -1.592 -18.895 1.00 90.69 72 SER A CA 1
ATOM 587 C C . SER A 1 72 ? 2.289 -0.291 -19.678 1.00 90.69 72 SER A C 1
ATOM 589 O O . SER A 1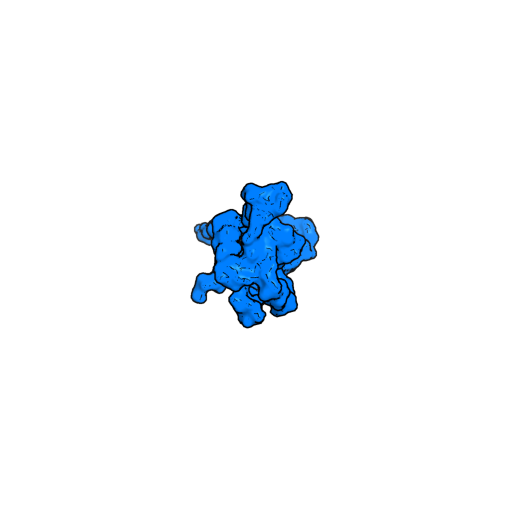 72 ? 1.479 0.082 -20.522 1.00 90.69 72 SER A O 1
ATOM 591 N N . GLY A 1 73 ? 3.418 0.379 -19.441 1.00 91.50 73 GLY A N 1
ATOM 592 C CA . GLY A 1 73 ? 3.754 1.659 -20.068 1.00 91.50 73 GLY A CA 1
ATOM 593 C C . GLY A 1 73 ? 3.186 2.889 -19.353 1.00 91.50 73 GLY A C 1
ATOM 594 O O . GLY A 1 73 ? 3.391 4.002 -19.841 1.00 91.50 73 GLY A O 1
ATOM 595 N N . ILE A 1 74 ? 2.531 2.721 -18.197 1.00 93.44 74 ILE A N 1
ATOM 596 C CA . ILE A 1 74 ? 2.026 3.826 -17.371 1.00 93.44 74 ILE A CA 1
ATOM 597 C C . ILE A 1 74 ? 3.143 4.810 -16.991 1.00 93.44 74 ILE A C 1
ATOM 599 O O . ILE A 1 74 ? 4.287 4.424 -16.740 1.00 93.44 74 ILE A O 1
ATOM 603 N N . GLY A 1 75 ? 2.815 6.103 -16.965 1.00 93.69 75 GLY A N 1
ATOM 604 C CA . GLY A 1 75 ? 3.724 7.157 -16.508 1.00 93.69 75 GLY A CA 1
ATOM 605 C C . GLY A 1 75 ? 3.648 7.372 -14.995 1.00 93.69 75 GLY A C 1
ATOM 606 O O . GLY A 1 75 ? 2.639 7.071 -14.367 1.00 93.69 75 GLY A O 1
ATOM 607 N N . VAL A 1 76 ? 4.689 7.966 -14.404 1.00 92.88 76 VAL A N 1
ATOM 608 C CA . VAL A 1 76 ? 4.771 8.180 -12.942 1.00 92.88 76 VAL A CA 1
ATOM 609 C C . VAL A 1 76 ? 3.613 9.027 -12.399 1.00 92.88 76 VAL A C 1
ATOM 611 O O . VAL A 1 76 ? 3.099 8.731 -11.328 1.00 92.88 76 VAL A O 1
ATOM 614 N N . SER A 1 77 ? 3.187 10.066 -13.123 1.00 91.31 77 SER A N 1
ATOM 615 C CA . SER A 1 77 ? 2.082 10.930 -12.684 1.00 91.31 77 SER A CA 1
ATOM 616 C C . SER A 1 77 ? 0.752 10.182 -12.614 1.00 91.31 77 SER A C 1
ATOM 618 O O . SER A 1 77 ? 0.041 10.304 -11.627 1.00 91.31 77 SER A O 1
ATOM 620 N N . GLU A 1 78 ? 0.442 9.375 -13.631 1.00 92.19 78 GLU A N 1
ATOM 621 C CA . GLU A 1 78 ? -0.783 8.568 -13.643 1.00 92.19 78 GLU A CA 1
ATOM 622 C C . GLU A 1 78 ? -0.728 7.473 -12.573 1.00 92.19 78 GLU A C 1
ATOM 624 O O . GLU A 1 78 ? -1.699 7.260 -11.852 1.00 92.19 78 GLU A O 1
ATOM 629 N N . LEU A 1 79 ? 0.434 6.834 -12.412 1.00 92.38 79 LEU A N 1
ATOM 630 C CA . LEU A 1 79 ? 0.665 5.844 -11.366 1.00 92.38 79 LEU A CA 1
ATOM 631 C C . LEU A 1 79 ? 0.420 6.432 -9.965 1.00 92.38 79 LEU A C 1
ATOM 633 O O . LEU A 1 79 ? -0.264 5.814 -9.158 1.00 92.38 79 LEU A O 1
ATOM 637 N N . ALA A 1 80 ? 0.915 7.642 -9.692 1.00 90.38 80 ALA A N 1
ATOM 638 C CA . ALA A 1 80 ? 0.696 8.328 -8.419 1.00 90.38 80 ALA A CA 1
ATOM 639 C C . ALA A 1 80 ? -0.800 8.552 -8.131 1.00 90.38 80 ALA A C 1
ATOM 641 O O . ALA A 1 80 ? -1.263 8.263 -7.030 1.00 90.38 80 ALA A O 1
ATOM 642 N N . THR A 1 81 ? -1.568 8.987 -9.139 1.00 89.50 81 THR A N 1
ATOM 643 C CA . THR A 1 81 ? -3.024 9.161 -9.026 1.00 89.50 81 THR A CA 1
ATOM 644 C C . THR A 1 81 ? -3.730 7.852 -8.685 1.00 89.50 81 THR A C 1
ATOM 646 O O . THR A 1 81 ? -4.573 7.831 -7.793 1.00 89.50 81 THR A O 1
ATOM 649 N N . ARG A 1 82 ? -3.375 6.751 -9.357 1.00 87.56 82 ARG A N 1
ATOM 650 C CA . ARG A 1 82 ? -4.007 5.440 -9.127 1.00 87.56 82 ARG A CA 1
ATOM 651 C C . ARG A 1 82 ? -3.704 4.849 -7.758 1.00 87.56 82 ARG A C 1
ATOM 653 O O . ARG A 1 82 ? -4.545 4.168 -7.180 1.00 87.56 82 ARG A O 1
ATOM 660 N N . LEU A 1 83 ? -2.506 5.112 -7.251 1.00 85.00 83 LEU A N 1
ATOM 661 C CA . LEU A 1 83 ? -2.072 4.665 -5.933 1.00 85.00 83 LEU A CA 1
ATOM 662 C C . LEU A 1 83 ? -2.521 5.613 -4.811 1.00 85.00 83 LEU A C 1
ATOM 664 O O . LEU A 1 83 ? -2.286 5.300 -3.649 1.00 85.00 83 LEU A O 1
ATOM 668 N N . SER A 1 84 ? -3.141 6.753 -5.144 1.00 84.38 84 SER A N 1
ATOM 669 C CA . SER A 1 84 ? -3.521 7.803 -4.189 1.00 84.38 84 SER A CA 1
ATOM 670 C C . SER A 1 84 ? -2.364 8.190 -3.258 1.00 84.38 84 SER A C 1
ATOM 672 O O . SER A 1 84 ? -2.522 8.242 -2.044 1.00 84.38 84 SER A O 1
ATOM 674 N N . ILE A 1 85 ? -1.182 8.410 -3.842 1.00 84.62 85 ILE A N 1
ATOM 675 C CA . ILE A 1 85 ? 0.003 8.902 -3.131 1.00 84.62 85 ILE A CA 1
ATOM 676 C C . ILE A 1 85 ? 0.594 10.105 -3.853 1.00 84.62 85 ILE A C 1
ATOM 678 O O . ILE A 1 85 ? 0.543 10.208 -5.083 1.00 84.62 85 ILE A O 1
ATOM 682 N N . HIS A 1 86 ? 1.265 10.970 -3.102 1.00 87.62 86 HIS A N 1
ATOM 683 C CA . HIS A 1 86 ? 1.962 12.113 -3.670 1.00 87.62 86 HIS A CA 1
ATOM 684 C C . HIS A 1 86 ? 2.985 11.716 -4.758 1.00 87.62 86 HIS A C 1
ATOM 686 O O . HIS A 1 86 ? 3.740 10.742 -4.636 1.00 87.62 86 HIS A O 1
ATOM 692 N N . GLN A 1 87 ? 3.071 12.526 -5.820 1.00 89.12 87 GLN A N 1
ATOM 693 C CA . GLN A 1 87 ? 3.929 12.260 -6.983 1.00 89.12 87 GLN A CA 1
ATOM 694 C C . GLN A 1 87 ? 5.411 12.091 -6.607 1.00 89.12 87 GLN A C 1
ATOM 696 O O . GLN A 1 87 ? 6.111 11.267 -7.204 1.00 89.12 87 GLN A O 1
ATOM 701 N N . SER A 1 88 ? 5.904 12.847 -5.619 1.00 87.00 88 SER A N 1
ATOM 702 C CA . SER A 1 88 ? 7.290 12.720 -5.144 1.00 87.00 88 SER A CA 1
ATOM 703 C C . SER A 1 88 ? 7.546 11.358 -4.489 1.00 87.00 88 SER A C 1
ATOM 705 O O . SER A 1 88 ? 8.550 10.720 -4.807 1.00 87.00 88 SER A O 1
ATOM 707 N N . THR A 1 89 ? 6.616 10.868 -3.664 1.00 87.44 89 THR A N 1
ATOM 708 C CA . THR A 1 89 ? 6.663 9.536 -3.043 1.00 87.44 89 THR A CA 1
ATOM 709 C C . THR A 1 89 ? 6.660 8.450 -4.114 1.00 87.44 89 THR A C 1
ATOM 711 O O . THR A 1 89 ? 7.542 7.589 -4.130 1.00 87.44 89 THR A O 1
ATOM 714 N N . CYS A 1 90 ? 5.735 8.538 -5.077 1.00 92.25 90 CYS A N 1
ATOM 715 C CA . CYS A 1 90 ? 5.680 7.610 -6.205 1.00 92.25 90 CYS A CA 1
ATOM 716 C C . CYS A 1 90 ? 6.999 7.598 -6.997 1.00 92.25 90 CYS A C 1
ATOM 718 O O . CYS A 1 90 ? 7.540 6.532 -7.293 1.00 92.25 90 CYS A O 1
ATOM 720 N N . SER A 1 91 ? 7.556 8.773 -7.305 1.00 92.62 91 SER A N 1
ATOM 721 C CA . SER A 1 91 ? 8.820 8.898 -8.044 1.00 92.62 91 SER A CA 1
ATOM 722 C C . SER A 1 91 ? 9.986 8.245 -7.302 1.00 92.62 91 SER A C 1
ATOM 724 O O . SER A 1 91 ? 10.763 7.512 -7.912 1.00 92.62 91 SER A O 1
ATOM 726 N N . GLN A 1 92 ? 10.094 8.461 -5.988 1.00 92.94 92 GLN A N 1
ATOM 727 C CA . GLN A 1 92 ? 11.147 7.861 -5.164 1.00 92.94 92 GLN A CA 1
ATOM 728 C C . GLN A 1 92 ? 11.048 6.333 -5.123 1.00 92.94 92 GLN A C 1
ATOM 730 O O . GLN A 1 92 ? 12.062 5.642 -5.226 1.00 92.94 92 GLN A O 1
ATOM 735 N N . LEU A 1 93 ? 9.836 5.791 -4.986 1.00 91.00 93 LEU A N 1
ATOM 736 C CA . LEU A 1 93 ? 9.618 4.346 -4.979 1.00 91.00 93 LEU A CA 1
ATOM 737 C C . LEU A 1 93 ? 9.946 3.717 -6.340 1.00 91.00 93 LEU A C 1
ATOM 739 O O . LEU A 1 93 ? 10.642 2.699 -6.390 1.00 91.00 93 LEU A O 1
ATOM 743 N N . VAL A 1 94 ? 9.520 4.352 -7.438 1.00 94.75 94 VAL A N 1
ATOM 744 C CA . VAL A 1 94 ? 9.872 3.930 -8.802 1.00 94.75 94 VAL A CA 1
ATOM 745 C C . VAL A 1 94 ? 11.387 3.948 -8.997 1.00 94.75 94 VAL A C 1
ATOM 747 O O . VAL A 1 94 ? 11.939 2.997 -9.542 1.00 94.75 94 VAL A O 1
ATOM 750 N N . GLU A 1 95 ? 12.085 4.983 -8.529 1.00 94.50 95 GLU A N 1
ATOM 751 C CA . GLU A 1 95 ? 13.539 5.084 -8.686 1.00 94.50 95 GLU A CA 1
ATOM 752 C C . GLU A 1 95 ? 14.288 3.960 -7.957 1.00 94.50 95 GLU A C 1
ATOM 754 O O . GLU A 1 95 ? 15.209 3.356 -8.513 1.00 94.50 95 GLU A O 1
ATOM 759 N N . LYS A 1 96 ? 13.845 3.598 -6.747 1.00 92.81 96 LYS A N 1
ATOM 760 C CA . LYS A 1 96 ? 14.388 2.443 -6.012 1.00 92.81 96 LYS A CA 1
ATOM 761 C C . LYS A 1 96 ? 14.202 1.134 -6.786 1.00 92.81 96 LYS A C 1
ATOM 763 O O . LYS A 1 96 ? 15.117 0.311 -6.837 1.00 92.81 96 LYS A O 1
ATOM 768 N N . LEU A 1 97 ? 13.042 0.944 -7.411 1.00 94.81 97 LEU A N 1
ATOM 769 C CA . LEU A 1 97 ? 12.735 -0.249 -8.205 1.00 94.81 97 LEU A CA 1
ATOM 770 C C . LEU A 1 97 ? 13.505 -0.301 -9.533 1.00 94.81 97 LEU A C 1
ATOM 772 O O . LEU A 1 97 ? 13.930 -1.378 -9.949 1.00 94.81 97 LEU A O 1
ATOM 776 N N . VAL A 1 98 ? 13.739 0.847 -10.172 1.00 95.56 98 VAL A N 1
ATOM 777 C CA . VAL A 1 98 ? 14.608 0.953 -11.358 1.00 95.56 98 VAL A CA 1
ATOM 778 C C . VAL A 1 98 ? 16.055 0.636 -10.995 1.00 95.56 98 VAL A C 1
ATOM 780 O O . VAL A 1 98 ? 16.693 -0.173 -11.665 1.00 95.56 98 VAL A O 1
ATOM 783 N N . THR A 1 99 ? 16.553 1.199 -9.891 1.00 94.62 99 THR A N 1
ATOM 784 C CA . THR A 1 99 ? 17.906 0.925 -9.377 1.00 94.62 99 THR A CA 1
ATOM 785 C C . THR A 1 99 ? 18.095 -0.564 -9.072 1.00 94.62 99 THR A C 1
ATOM 787 O O . THR A 1 99 ? 19.142 -1.140 -9.359 1.00 94.62 99 THR A O 1
ATOM 790 N N . SER A 1 100 ? 17.042 -1.214 -8.570 1.00 91.75 100 SER A N 1
ATOM 791 C CA . SER A 1 100 ? 17.006 -2.655 -8.286 1.00 91.75 100 SER A CA 1
ATOM 792 C C . SER A 1 100 ? 16.759 -3.528 -9.528 1.00 91.75 100 SER A C 1
ATOM 794 O O . SER A 1 100 ? 16.617 -4.740 -9.394 1.00 91.75 100 SER A O 1
ATOM 796 N N . LYS A 1 101 ? 16.699 -2.941 -10.734 1.00 94.88 101 LYS A N 1
ATOM 797 C CA . LYS A 1 101 ? 16.438 -3.619 -12.022 1.00 94.88 101 LYS A CA 1
ATOM 798 C C . LYS A 1 101 ? 15.099 -4.371 -12.092 1.00 94.88 101 LYS A C 1
ATOM 800 O O . LYS A 1 101 ? 14.939 -5.298 -12.884 1.00 94.88 101 LYS A O 1
ATOM 805 N N . LEU A 1 102 ? 14.124 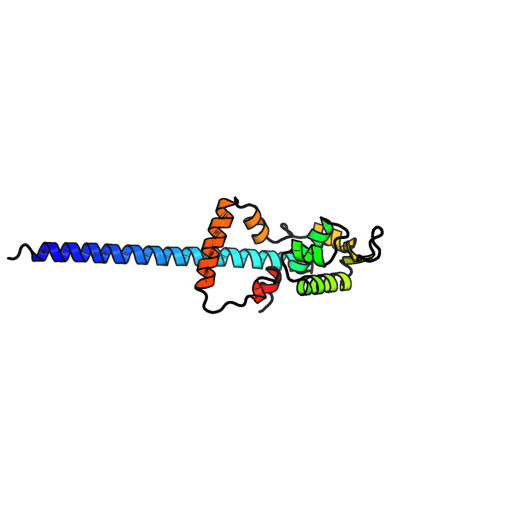-3.958 -11.286 1.00 95.31 102 LEU A N 1
ATOM 806 C CA . LEU A 1 102 ? 12.770 -4.520 -11.275 1.00 95.31 102 LEU A CA 1
ATOM 807 C C . LEU A 1 102 ? 11.823 -3.759 -12.217 1.00 95.31 102 LEU A C 1
ATOM 809 O O . LEU A 1 102 ? 10.892 -4.333 -12.778 1.00 95.31 102 LEU A O 1
ATOM 813 N N . ILE A 1 103 ? 12.083 -2.469 -12.438 1.00 96.56 103 ILE A N 1
ATOM 814 C CA . ILE A 1 103 ? 11.342 -1.633 -13.388 1.00 96.56 103 ILE A CA 1
ATOM 815 C C . ILE A 1 103 ? 12.283 -1.120 -14.473 1.00 96.56 103 ILE A C 1
ATOM 817 O O . ILE A 1 103 ? 13.424 -0.745 -14.212 1.00 96.56 103 ILE A O 1
ATOM 821 N N . ILE A 1 104 ? 11.771 -1.050 -15.697 1.00 95.69 104 ILE A N 1
ATOM 822 C CA . ILE A 1 104 ? 12.445 -0.497 -16.862 1.00 95.69 104 ILE A CA 1
ATOM 823 C C . ILE A 1 104 ? 11.689 0.757 -17.308 1.00 95.69 104 ILE A C 1
ATOM 825 O O . ILE A 1 104 ? 10.503 0.698 -17.636 1.00 95.69 104 ILE A O 1
ATOM 829 N N . LYS A 1 105 ? 12.392 1.893 -17.357 1.00 93.44 105 LYS A N 1
ATOM 830 C CA . LYS A 1 105 ? 11.898 3.138 -17.961 1.00 93.44 105 LYS A CA 1
ATOM 831 C C . LYS A 1 105 ? 12.230 3.140 -19.452 1.00 93.44 105 LYS A C 1
ATOM 833 O O . LYS A 1 105 ? 13.395 2.992 -19.820 1.00 93.44 105 LYS A O 1
ATOM 838 N N . LYS A 1 106 ? 11.233 3.335 -20.317 1.00 89.69 106 LYS A N 1
ATOM 839 C CA . LYS A 1 106 ? 11.443 3.548 -21.763 1.00 89.69 106 LYS A CA 1
ATOM 840 C C . LYS A 1 106 ? 10.600 4.724 -22.243 1.00 89.69 106 LYS A C 1
ATOM 842 O O . LYS A 1 106 ? 9.550 5.018 -21.678 1.00 89.69 106 LYS A O 1
ATOM 847 N N . ARG A 1 107 ? 11.052 5.418 -23.286 1.00 86.06 107 ARG A N 1
ATOM 848 C CA . ARG A 1 107 ? 10.193 6.392 -23.973 1.00 86.06 107 ARG A CA 1
ATOM 849 C C . ARG A 1 107 ? 9.095 5.629 -24.712 1.00 86.06 107 ARG A C 1
ATOM 851 O O . ARG A 1 107 ? 9.384 4.597 -25.320 1.00 86.06 107 ARG A O 1
ATOM 858 N N . SER A 1 108 ? 7.857 6.106 -24.619 1.00 73.94 108 SER A N 1
ATOM 859 C CA . SER A 1 108 ? 6.741 5.552 -25.390 1.00 73.94 108 SER A CA 1
ATOM 860 C C . SER A 1 108 ? 7.043 5.688 -26.883 1.00 73.94 108 SER A C 1
ATOM 862 O O . SER A 1 108 ? 7.680 6.651 -27.322 1.00 73.94 108 SER A O 1
ATOM 864 N N . LYS A 1 109 ? 6.626 4.685 -27.662 1.00 70.94 109 LYS A N 1
ATOM 865 C CA . LYS A 1 109 ? 6.762 4.719 -29.122 1.00 70.94 109 LYS A CA 1
ATOM 866 C C . LYS A 1 109 ? 5.735 5.664 -29.746 1.00 70.94 109 LYS A C 1
ATOM 868 O O . LYS A 1 109 ? 6.014 6.239 -30.791 1.00 70.94 109 LYS A O 1
ATOM 873 N N . GLU A 1 110 ? 4.588 5.827 -29.091 1.00 72.19 110 GLU A N 1
ATOM 874 C CA . GLU A 1 110 ? 3.460 6.656 -29.512 1.00 72.19 110 GLU A CA 1
ATOM 875 C C . GLU A 1 110 ? 3.695 8.149 -29.222 1.00 72.19 110 GLU A C 1
ATOM 877 O O . GLU A 1 110 ? 3.366 8.992 -30.051 1.00 72.19 110 GLU A O 1
ATOM 882 N N . ASP A 1 111 ? 4.313 8.489 -28.084 1.00 74.25 111 ASP A N 1
ATOM 883 C CA . ASP A 1 111 ? 4.791 9.848 -27.787 1.00 74.25 111 ASP A CA 1
ATOM 884 C C . ASP A 1 111 ? 6.155 9.787 -27.086 1.00 74.25 111 ASP A C 1
ATOM 886 O O . ASP A 1 111 ? 6.255 9.499 -25.890 1.00 74.25 111 ASP A O 1
ATOM 890 N N . GLN A 1 112 ? 7.224 10.113 -27.820 1.00 74.12 112 GLN A N 1
ATOM 891 C CA . GLN A 1 112 ? 8.596 10.080 -27.297 1.00 74.12 112 GLN A CA 1
ATOM 892 C C . GLN A 1 112 ? 8.860 11.089 -26.169 1.00 74.12 112 GLN A C 1
ATOM 894 O O . GLN A 1 112 ? 9.913 11.024 -25.526 1.00 74.12 112 GLN A O 1
ATOM 899 N N . ARG A 1 113 ? 7.932 12.020 -25.911 1.00 74.12 113 ARG A N 1
ATOM 900 C CA . ARG A 1 113 ? 8.000 12.930 -24.760 1.00 74.12 113 ARG A CA 1
ATOM 901 C C . ARG A 1 113 ? 7.542 12.260 -23.467 1.00 74.12 113 ARG A C 1
ATOM 903 O O . ARG A 1 113 ? 7.860 12.756 -22.389 1.00 74.12 113 ARG A O 1
ATOM 910 N N . ARG A 1 114 ? 6.827 11.133 -23.545 1.00 79.25 114 ARG A N 1
ATOM 911 C CA . ARG A 1 114 ? 6.333 10.389 -22.383 1.00 79.25 114 ARG A CA 1
ATOM 912 C C . ARG A 1 114 ? 7.266 9.225 -22.059 1.00 79.25 114 ARG A C 1
ATOM 914 O O . ARG A 1 114 ? 7.605 8.414 -22.919 1.00 79.25 114 ARG A O 1
ATOM 921 N N . VAL A 1 115 ? 7.667 9.128 -20.794 1.00 87.06 115 VAL A N 1
ATOM 922 C CA . VAL A 1 115 ? 8.390 7.968 -20.257 1.00 87.06 115 VAL A CA 1
ATOM 923 C C . VAL A 1 115 ? 7.377 7.042 -19.598 1.00 87.06 115 VAL A C 1
ATOM 925 O O . VAL A 1 115 ? 6.673 7.458 -18.679 1.00 87.06 115 VAL A O 1
ATOM 928 N N . GLY A 1 116 ? 7.312 5.806 -20.081 1.00 93.25 116 GLY A N 1
ATOM 929 C CA . GLY A 1 116 ? 6.505 4.742 -19.498 1.00 93.25 116 GLY A CA 1
AT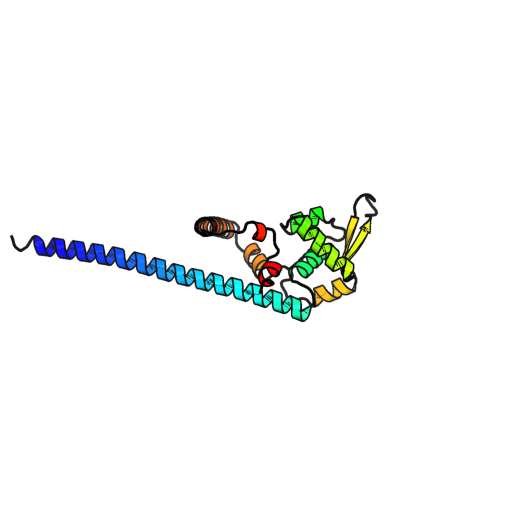OM 930 C C . GLY A 1 116 ? 7.331 3.819 -18.604 1.00 93.25 116 GLY A C 1
ATOM 931 O O . GLY A 1 116 ? 8.570 3.807 -18.654 1.00 93.25 116 GLY A O 1
ATOM 932 N N . LEU A 1 117 ? 6.626 3.036 -17.796 1.00 95.44 117 LEU A N 1
ATOM 933 C CA . LEU A 1 117 ? 7.186 2.040 -16.892 1.00 95.44 117 LEU A CA 1
ATOM 934 C C . LEU A 1 117 ? 6.772 0.634 -17.336 1.00 95.44 117 LEU A C 1
ATOM 936 O O . LEU A 1 117 ? 5.608 0.387 -17.638 1.00 95.44 117 LEU A O 1
ATOM 940 N N . TRP A 1 118 ? 7.726 -0.292 -17.352 1.00 95.56 118 TRP A N 1
ATOM 941 C CA . TRP A 1 118 ? 7.493 -1.716 -17.605 1.00 95.56 118 TRP A CA 1
ATOM 942 C C . TRP A 1 118 ? 8.204 -2.552 -16.551 1.00 95.56 118 TRP A C 1
ATOM 944 O O . TRP A 1 118 ? 9.241 -2.145 -16.029 1.00 95.56 118 TRP A O 1
ATOM 954 N N . LEU A 1 119 ? 7.680 -3.738 -16.268 1.00 95.81 119 LEU A N 1
ATOM 955 C CA . LEU A 1 119 ? 8.357 -4.701 -15.407 1.00 95.81 119 LEU A CA 1
ATOM 956 C C . LEU A 1 119 ? 9.497 -5.408 -16.143 1.00 95.81 119 LEU A C 1
ATOM 958 O O . LEU A 1 119 ? 9.407 -5.668 -17.344 1.00 95.81 119 LEU A O 1
ATOM 962 N N . SER A 1 120 ? 10.555 -5.750 -15.409 1.00 96.06 120 SER A N 1
ATOM 963 C CA . SER A 1 120 ? 11.532 -6.743 -15.860 1.00 96.06 120 SER A CA 1
ATOM 964 C C . SER A 1 120 ? 10.994 -8.168 -15.700 1.00 96.06 120 SER A C 1
ATOM 966 O O . SER A 1 120 ? 9.997 -8.412 -15.012 1.00 96.06 120 SER A O 1
ATOM 968 N N . GLU A 1 121 ? 11.670 -9.142 -16.311 1.00 93.94 121 GLU A N 1
ATOM 969 C CA . GLU A 1 121 ? 11.328 -10.555 -16.121 1.00 93.94 121 GLU A CA 1
ATOM 970 C C . GLU A 1 121 ? 11.480 -10.986 -14.658 1.00 93.94 121 GLU A C 1
ATOM 972 O O . GLU A 1 121 ? 10.670 -11.763 -14.144 1.00 93.94 121 GLU A O 1
ATOM 977 N N . GLU A 1 122 ? 12.496 -10.468 -13.965 1.00 92.94 122 GLU A N 1
ATOM 978 C CA . GLU A 1 122 ? 12.718 -10.698 -12.541 1.00 92.94 122 GLU A CA 1
ATOM 979 C C . GLU A 1 122 ? 11.552 -10.173 -11.701 1.00 92.94 122 GLU A C 1
ATOM 981 O O . GLU A 1 122 ? 11.074 -10.885 -10.814 1.00 92.94 122 GLU A O 1
ATOM 986 N N . ALA A 1 123 ? 11.045 -8.976 -12.006 1.00 92.62 123 ALA A N 1
ATOM 987 C CA . ALA A 1 123 ? 9.892 -8.410 -11.313 1.00 92.62 123 ALA A CA 1
ATOM 988 C C . ALA A 1 123 ? 8.616 -9.222 -11.550 1.00 92.62 123 ALA A C 1
ATOM 990 O O . ALA A 1 123 ? 7.887 -9.506 -10.602 1.00 92.62 123 ALA A O 1
ATOM 991 N N . ILE A 1 124 ? 8.380 -9.694 -12.777 1.00 91.62 124 ILE A N 1
ATOM 992 C CA . ILE A 1 124 ? 7.240 -10.574 -13.077 1.00 91.62 124 ILE A CA 1
ATOM 993 C C . ILE A 1 124 ? 7.326 -11.872 -12.255 1.00 91.62 124 ILE A C 1
ATOM 995 O O . ILE A 1 124 ? 6.330 -12.319 -11.682 1.00 91.62 124 ILE A O 1
ATOM 999 N N . LYS A 1 125 ? 8.516 -12.481 -12.152 1.00 90.50 125 LYS A N 1
ATOM 1000 C CA . LYS A 1 125 ? 8.740 -13.676 -11.315 1.00 90.50 125 LYS A CA 1
ATOM 1001 C C . LYS A 1 125 ? 8.567 -13.384 -9.823 1.00 90.50 125 LYS A C 1
ATOM 1003 O O . LYS A 1 125 ? 8.171 -14.272 -9.070 1.00 90.50 125 LYS A O 1
ATOM 1008 N N . LEU A 1 126 ? 8.907 -12.180 -9.375 1.00 89.75 126 LEU A N 1
ATOM 1009 C CA . LEU A 1 126 ? 8.731 -11.748 -7.992 1.00 89.75 126 LEU A CA 1
ATOM 1010 C C . LEU A 1 126 ? 7.245 -11.603 -7.649 1.00 89.75 126 LEU A C 1
ATOM 1012 O O . LEU A 1 126 ? 6.801 -12.230 -6.694 1.00 89.75 126 LEU A O 1
ATOM 1016 N N . ILE A 1 127 ? 6.466 -10.882 -8.461 1.00 87.38 127 ILE A N 1
ATOM 1017 C CA . ILE A 1 127 ? 5.021 -10.690 -8.238 1.00 87.38 127 ILE A CA 1
ATOM 1018 C C . ILE A 1 127 ? 4.290 -12.034 -8.179 1.00 87.38 127 ILE A C 1
ATOM 1020 O O . ILE A 1 127 ? 3.467 -12.252 -7.297 1.00 87.38 127 ILE A O 1
ATOM 1024 N N . LYS A 1 128 ? 4.642 -12.986 -9.054 1.00 85.94 128 LYS A N 1
ATOM 1025 C CA . LYS A 1 128 ? 4.051 -14.338 -9.046 1.00 85.94 128 LYS A CA 1
ATOM 1026 C C . LYS A 1 128 ? 4.292 -15.124 -7.752 1.00 85.94 128 LYS A C 1
ATOM 1028 O O . LYS A 1 128 ? 3.560 -16.071 -7.485 1.00 85.94 128 LYS A O 1
ATOM 1033 N N . ARG A 1 129 ? 5.325 -14.776 -6.981 1.00 85.62 129 ARG A N 1
ATOM 1034 C CA . ARG A 1 129 ? 5.657 -15.403 -5.691 1.00 85.62 129 ARG A CA 1
ATOM 1035 C C . ARG A 1 129 ? 5.116 -14.617 -4.500 1.00 85.62 129 ARG A C 1
ATOM 1037 O O . ARG A 1 129 ? 5.243 -15.084 -3.371 1.00 85.62 129 ARG A O 1
ATOM 1044 N N . ALA A 1 130 ? 4.554 -13.434 -4.733 1.00 82.62 130 ALA A N 1
ATOM 1045 C CA . ALA A 1 130 ? 4.119 -12.569 -3.661 1.00 82.62 130 ALA A CA 1
ATOM 1046 C C . ALA A 1 130 ? 2.892 -13.134 -2.935 1.00 82.62 130 ALA A C 1
ATOM 1048 O O . ALA A 1 130 ? 1.993 -13.692 -3.573 1.00 82.62 130 ALA A O 1
ATOM 1049 N N . PRO A 1 131 ? 2.829 -12.992 -1.599 1.00 78.44 131 PRO A N 1
ATOM 1050 C CA . PRO A 1 131 ? 1.654 -13.396 -0.850 1.00 78.44 131 PRO A CA 1
ATOM 1051 C C . PRO A 1 131 ? 0.457 -12.542 -1.282 1.00 78.44 131 PRO A C 1
ATOM 1053 O O . PRO A 1 131 ? 0.515 -11.314 -1.303 1.00 78.44 131 PRO A O 1
ATOM 1056 N N . SER A 1 132 ? -0.647 -13.203 -1.622 1.00 75.25 132 SER A N 1
ATOM 1057 C CA . SER A 1 132 ? -1.893 -12.520 -1.963 1.00 75.25 132 SER A CA 1
ATOM 1058 C C . SER A 1 132 ? -2.555 -11.958 -0.695 1.00 75.25 132 SER A C 1
ATOM 1060 O O . SER A 1 132 ? -2.577 -12.646 0.330 1.00 75.25 132 SER A O 1
ATOM 1062 N N . PRO A 1 133 ? -3.143 -10.749 -0.733 1.00 76.38 133 PRO A N 1
ATOM 1063 C CA . PRO A 1 133 ? -3.251 -9.847 -1.884 1.00 76.38 133 PRO A CA 1
ATOM 1064 C C . PRO A 1 133 ? -2.069 -8.877 -2.030 1.00 76.38 133 PRO A C 1
ATOM 1066 O O . PRO A 1 133 ? -1.627 -8.283 -1.057 1.00 76.38 133 PRO A O 1
ATOM 1069 N N . THR A 1 134 ? -1.633 -8.643 -3.268 1.00 69.62 134 THR A N 1
ATOM 1070 C CA . THR A 1 134 ? -0.466 -7.811 -3.611 1.00 69.62 134 THR A CA 1
ATOM 1071 C C . THR A 1 134 ? -0.582 -6.349 -3.146 1.00 69.62 134 THR A C 1
ATOM 1073 O O . THR A 1 134 ? 0.406 -5.743 -2.745 1.00 69.62 134 THR A O 1
ATOM 1076 N N . GLU A 1 135 ? -1.796 -5.792 -3.157 1.00 69.81 135 GLU A N 1
ATOM 1077 C CA . GLU A 1 135 ? -2.119 -4.433 -2.683 1.00 69.81 135 GLU A CA 1
ATOM 1078 C C . GLU A 1 135 ? -2.201 -4.295 -1.154 1.00 69.81 135 GLU A C 1
ATOM 1080 O O . GLU A 1 135 ? -2.326 -3.190 -0.630 1.00 69.81 135 GLU A O 1
ATOM 1085 N N . GLY A 1 136 ? -2.147 -5.409 -0.419 1.00 79.75 136 GLY A N 1
ATOM 1086 C CA . GLY A 1 136 ? -2.338 -5.445 1.025 1.00 79.75 136 GLY A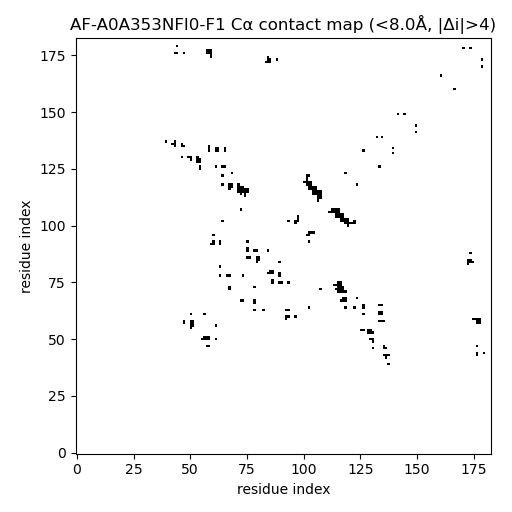 CA 1
ATOM 1087 C C . GLY A 1 136 ? -3.732 -5.903 1.456 1.00 79.75 136 GLY A C 1
ATOM 1088 O O . GLY A 1 136 ? -4.741 -5.725 0.772 1.00 79.75 136 GLY A O 1
ATOM 1089 N N . VAL A 1 137 ? -3.796 -6.515 2.639 1.00 87.00 137 VAL A N 1
ATOM 1090 C CA . VAL A 1 137 ? -5.035 -7.105 3.179 1.00 87.00 137 VAL A CA 1
ATOM 1091 C C . VAL A 1 137 ? -6.130 -6.077 3.473 1.00 87.00 137 VAL A C 1
ATOM 1093 O O . VAL A 1 137 ? -7.306 -6.400 3.331 1.00 87.00 137 VAL A O 1
ATOM 1096 N N . LEU A 1 138 ? -5.766 -4.848 3.857 1.00 88.94 138 LEU A N 1
ATOM 1097 C CA . LEU A 1 138 ? -6.733 -3.806 4.212 1.00 88.94 138 LEU A CA 1
ATOM 1098 C C . LEU A 1 138 ? -7.332 -3.101 2.984 1.00 88.94 138 LEU A C 1
ATOM 1100 O O . LEU A 1 138 ? -8.558 -3.062 2.916 1.00 88.94 138 LEU A O 1
ATOM 1104 N N . PRO A 1 139 ? -6.552 -2.620 1.990 1.00 84.31 139 PRO A N 1
ATOM 1105 C CA . PRO A 1 139 ? -7.130 -2.059 0.764 1.00 84.31 139 PRO A CA 1
ATOM 1106 C C . PRO A 1 139 ? -8.103 -3.021 0.074 1.00 84.31 139 PRO A C 1
ATOM 1108 O O . PRO A 1 139 ? -9.219 -2.626 -0.262 1.00 84.31 139 PRO A O 1
ATOM 1111 N N . LYS A 1 140 ? -7.743 -4.310 -0.018 1.00 86.69 140 LYS A N 1
ATOM 1112 C CA . LYS A 1 140 ? -8.641 -5.344 -0.548 1.00 86.69 140 LYS A CA 1
ATOM 1113 C C . LYS A 1 140 ? -9.922 -5.482 0.270 1.00 86.69 140 LYS A C 1
ATOM 1115 O O . LYS A 1 140 ? -11.006 -5.584 -0.297 1.00 86.69 140 LYS A O 1
ATOM 1120 N N . ALA A 1 141 ? -9.811 -5.516 1.598 1.00 90.69 141 ALA A N 1
ATOM 1121 C CA . ALA A 1 141 ? -10.977 -5.625 2.469 1.00 90.69 141 ALA A CA 1
ATOM 1122 C C . ALA A 1 141 ? -11.9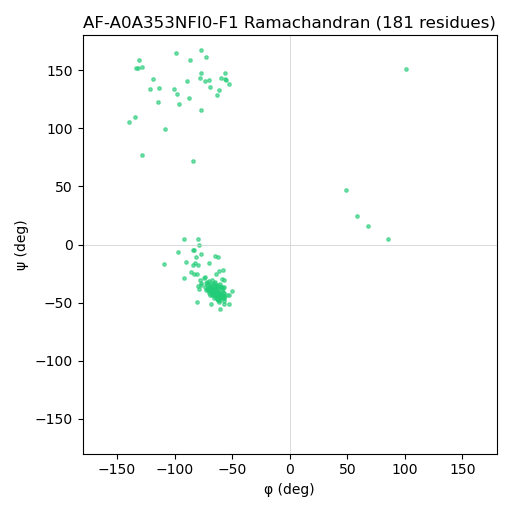24 -4.426 2.304 1.00 90.69 141 ALA A C 1
ATOM 1124 O O . ALA A 1 141 ? -13.129 -4.635 2.206 1.00 90.69 141 ALA A O 1
ATOM 1125 N N . LEU A 1 142 ? -11.387 -3.203 2.214 1.00 91.50 142 LEU A N 1
ATOM 1126 C CA . LEU A 1 142 ? -12.174 -1.978 2.040 1.00 91.50 142 LEU A CA 1
ATOM 1127 C C . LEU A 1 142 ? -12.873 -1.922 0.676 1.00 91.50 142 LEU A C 1
ATOM 1129 O O . LEU A 1 142 ? -14.050 -1.586 0.621 1.00 91.50 142 LEU A O 1
ATOM 1133 N N . ARG A 1 143 ? -12.196 -2.319 -0.412 1.00 87.56 143 ARG A N 1
ATOM 1134 C CA . ARG A 1 143 ? -12.801 -2.374 -1.759 1.00 87.56 143 ARG A CA 1
ATOM 1135 C C . ARG A 1 143 ? -13.944 -3.380 -1.881 1.00 87.56 143 ARG A C 1
ATOM 1137 O O . ARG A 1 143 ? -14.805 -3.213 -2.735 1.00 87.56 143 ARG A O 1
ATOM 1144 N N . ASN A 1 144 ? -13.952 -4.414 -1.042 1.00 91.94 144 ASN A N 1
ATOM 1145 C CA . ASN A 1 144 ? -15.012 -5.422 -1.023 1.00 91.94 144 ASN A CA 1
ATOM 1146 C C . ASN A 1 144 ? -16.241 -4.995 -0.200 1.00 91.94 144 ASN A C 1
ATOM 1148 O O . ASN A 1 144 ? -17.218 -5.743 -0.149 1.00 91.94 144 ASN A O 1
ATOM 1152 N N . LEU A 1 145 ? -16.203 -3.841 0.478 1.00 94.75 145 LEU A N 1
ATOM 1153 C CA . LEU A 1 145 ? -17.357 -3.331 1.215 1.00 94.75 145 LEU A CA 1
ATOM 1154 C C . LEU A 1 145 ? -18.381 -2.693 0.259 1.00 94.75 145 LEU A C 1
ATOM 1156 O O . LEU A 1 145 ? -17.987 -2.018 -0.693 1.00 94.75 145 LEU A O 1
ATOM 1160 N N . PRO A 1 146 ? -19.694 -2.840 0.525 1.00 97.19 146 PRO A N 1
ATOM 1161 C CA . PRO A 1 146 ? -20.721 -2.073 -0.174 1.00 97.19 146 PRO A CA 1
ATOM 1162 C C . PRO A 1 146 ? -20.487 -0.564 -0.039 1.00 97.19 146 PRO A C 1
ATOM 1164 O O . PRO A 1 146 ? -20.026 -0.104 1.008 1.00 97.19 146 PRO A O 1
ATOM 1167 N N . THR A 1 147 ? -20.864 0.206 -1.064 1.00 95.19 147 THR A N 1
ATOM 1168 C CA . THR A 1 147 ? -20.679 1.669 -1.106 1.00 95.19 147 THR A CA 1
ATOM 1169 C C . THR A 1 147 ? -21.255 2.371 0.125 1.00 95.19 147 THR A C 1
ATOM 1171 O O . THR A 1 147 ? -20.589 3.206 0.728 1.00 95.19 147 THR A O 1
ATOM 1174 N N . GLU A 1 148 ? -22.452 1.979 0.555 1.00 96.00 148 GLU A N 1
ATOM 1175 C CA . GLU A 1 148 ? -23.113 2.535 1.743 1.00 96.00 148 GLU A CA 1
ATOM 1176 C C . GLU A 1 148 ? -22.303 2.274 3.025 1.00 96.00 148 GLU A C 1
ATOM 1178 O O . GLU A 1 148 ? -22.152 3.148 3.878 1.00 96.00 148 GLU A O 1
ATOM 1183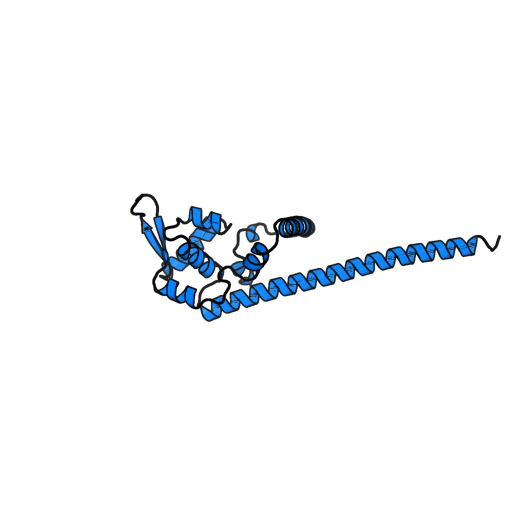 N N . THR A 1 149 ? -21.718 1.079 3.143 1.00 96.25 149 THR A N 1
ATOM 1184 C CA . THR A 1 149 ? -20.913 0.680 4.302 1.00 96.25 149 THR A CA 1
ATOM 1185 C C . THR A 1 149 ? -19.596 1.442 4.364 1.00 96.25 149 THR A C 1
ATOM 1187 O O . THR A 1 149 ? -19.202 1.876 5.446 1.00 96.25 149 THR A O 1
ATOM 1190 N N . ILE A 1 150 ? -18.899 1.603 3.233 1.00 96.94 150 ILE A N 1
ATOM 1191 C CA . ILE A 1 150 ? -17.631 2.343 3.211 1.00 96.94 150 ILE A CA 1
ATOM 1192 C C . ILE A 1 150 ? -17.858 3.840 3.457 1.00 96.94 150 ILE A C 1
ATOM 1194 O O . ILE A 1 150 ? -17.078 4.435 4.188 1.00 96.94 150 ILE A O 1
ATOM 1198 N N . GLN A 1 151 ? -18.958 4.419 2.962 1.00 95.25 151 GLN A N 1
ATOM 1199 C CA . GLN A 1 151 ? -19.342 5.807 3.256 1.00 95.25 151 GLN A CA 1
ATOM 1200 C C . GLN A 1 151 ? -19.644 6.021 4.744 1.00 95.25 151 GLN A C 1
ATOM 1202 O O . GLN A 1 151 ? -19.172 6.982 5.347 1.00 95.25 151 GLN A O 1
ATOM 1207 N N . ALA A 1 152 ? -20.400 5.107 5.360 1.00 96.38 152 ALA A N 1
ATOM 1208 C CA . ALA A 1 152 ? -20.674 5.178 6.792 1.00 96.38 152 ALA A CA 1
ATOM 1209 C C . ALA A 1 152 ? -19.394 5.013 7.627 1.00 96.38 152 ALA A C 1
ATOM 1211 O O . ALA A 1 152 ? -19.214 5.703 8.630 1.00 96.38 152 ALA A O 1
ATOM 1212 N N . LEU A 1 153 ? -18.495 4.110 7.217 1.00 95.81 153 LEU A N 1
ATOM 1213 C CA . LEU A 1 153 ? -17.207 3.922 7.879 1.00 95.81 153 LEU A CA 1
ATOM 1214 C C . LEU A 1 153 ? -16.338 5.179 7.778 1.00 95.81 153 LEU A C 1
ATOM 1216 O O . LEU A 1 153 ? -15.781 5.590 8.790 1.00 95.81 153 LEU A O 1
ATOM 1220 N N . ASP A 1 154 ? -16.246 5.779 6.593 1.00 94.50 154 ASP A N 1
ATOM 1221 C CA . ASP A 1 154 ? -15.484 7.002 6.333 1.00 94.50 154 ASP A CA 1
ATOM 1222 C C . ASP A 1 154 ? -15.941 8.151 7.245 1.00 94.50 154 ASP A C 1
ATOM 1224 O O . ASP A 1 154 ? -15.143 8.679 8.017 1.00 94.50 154 ASP A O 1
ATOM 1228 N N . SER A 1 155 ? -17.251 8.413 7.300 1.00 94.31 155 SER A N 1
ATOM 1229 C CA . SER A 1 155 ? -17.823 9.454 8.168 1.00 94.31 155 SER A CA 1
ATOM 1230 C C . SER A 1 155 ? -17.555 9.223 9.663 1.00 94.31 155 SER A C 1
ATOM 1232 O O . SER A 1 155 ? -17.322 10.167 10.418 1.00 94.31 155 SER A O 1
ATOM 1234 N N . VAL A 1 156 ? -17.571 7.968 10.126 1.00 94.06 156 VAL A N 1
ATOM 1235 C CA . VAL A 1 156 ? -17.238 7.652 11.526 1.00 94.06 156 VAL A CA 1
ATOM 1236 C C . VAL A 1 156 ? -15.735 7.777 11.780 1.00 94.06 156 VAL A C 1
ATOM 1238 O O . VAL A 1 156 ? -15.336 8.207 12.861 1.00 94.06 156 VAL A O 1
ATOM 1241 N N . MET A 1 157 ? -14.886 7.408 10.818 1.00 92.81 157 MET A N 1
ATOM 1242 C CA . MET A 1 157 ? -13.437 7.575 10.945 1.00 92.81 157 MET A CA 1
ATOM 1243 C C . MET A 1 157 ? -13.040 9.050 10.985 1.00 92.81 157 MET A C 1
ATOM 1245 O O . MET A 1 157 ? -12.179 9.395 11.788 1.00 92.81 157 MET A O 1
ATOM 1249 N N . GLU A 1 158 ? -13.690 9.908 10.200 1.00 91.31 158 GLU A N 1
ATOM 1250 C CA . GLU A 1 158 ? -13.486 11.359 10.238 1.00 91.31 158 GLU A CA 1
ATOM 1251 C C . GLU A 1 158 ? -13.759 11.916 11.641 1.00 91.31 158 GLU A C 1
ATOM 1253 O O . GLU A 1 158 ? -12.879 12.534 12.238 1.00 91.31 158 GLU A O 1
ATOM 1258 N N . GLN A 1 159 ? -14.894 11.554 12.249 1.00 92.19 159 GLN A N 1
ATOM 1259 C CA . GLN A 1 159 ? -15.202 11.929 13.636 1.00 92.19 159 GLN A CA 1
ATOM 1260 C C . GLN A 1 159 ? -14.147 11.429 14.631 1.00 92.19 159 GLN A C 1
ATOM 1262 O O . GLN A 1 159 ? -13.823 12.117 15.595 1.00 92.19 159 GLN A O 1
ATOM 1267 N N . VAL A 1 160 ? -13.598 10.225 14.433 1.00 90.62 160 VAL A N 1
ATOM 1268 C CA . VAL A 1 160 ? -12.511 9.716 15.285 1.00 90.62 160 VAL A CA 1
ATOM 1269 C C . VAL A 1 160 ? -11.242 10.548 15.101 1.00 90.62 160 VAL A C 1
ATOM 1271 O O . VAL A 1 160 ? -10.595 10.865 16.097 1.00 90.62 160 VAL A O 1
ATOM 1274 N N . ILE A 1 161 ? -10.893 10.905 13.863 1.00 89.38 161 ILE A N 1
ATOM 1275 C CA . ILE A 1 161 ? -9.709 11.707 13.528 1.00 89.38 161 ILE A CA 1
ATOM 1276 C C . ILE A 1 161 ? -9.819 13.117 14.117 1.00 89.38 161 ILE A C 1
ATOM 1278 O O . ILE A 1 161 ? -8.847 13.589 14.696 1.00 89.38 161 ILE A O 1
ATOM 1282 N N . GLU A 1 162 ? -10.991 13.751 14.068 1.00 88.88 162 GLU A N 1
ATOM 1283 C CA . GLU A 1 162 ? -11.238 15.063 14.689 1.00 88.88 162 GLU A CA 1
ATOM 1284 C C . GLU A 1 162 ? -10.995 15.067 16.207 1.00 88.88 162 GLU A C 1
ATOM 1286 O O . GLU A 1 162 ? -10.614 16.086 16.782 1.00 88.88 162 GLU A O 1
ATOM 1291 N N . GLN A 1 163 ? -11.197 13.927 16.877 1.00 90.12 163 GLN A N 1
ATOM 1292 C CA . GLN A 1 163 ? -10.914 13.783 18.309 1.00 90.12 163 GLN A CA 1
ATOM 1293 C C . GLN A 1 163 ? -9.429 13.508 18.606 1.00 90.12 163 GLN A C 1
ATOM 1295 O O . GLN A 1 163 ? -9.016 13.552 19.770 1.00 90.12 163 GLN A O 1
ATOM 1300 N N . LEU A 1 164 ? -8.605 13.211 17.593 1.00 86.25 164 LEU A N 1
ATOM 1301 C CA . LEU A 1 164 ? -7.165 13.043 17.768 1.00 86.25 164 LEU A CA 1
ATOM 1302 C C . LEU A 1 164 ? -6.503 14.419 17.894 1.00 86.25 164 LEU A C 1
ATOM 1304 O O . LEU A 1 164 ? -6.467 15.207 16.960 1.00 86.25 164 LEU A O 1
ATOM 1308 N N . GLN A 1 165 ? -5.910 14.691 19.057 1.00 71.88 165 GLN A N 1
ATOM 1309 C CA . GLN A 1 165 ? -5.218 15.961 19.334 1.00 71.88 165 GLN A CA 1
ATOM 1310 C C . GLN A 1 165 ? -3.908 16.134 18.546 1.00 71.88 165 GLN A C 1
ATOM 1312 O O . GLN A 1 165 ? -3.356 17.230 18.499 1.00 71.88 165 GLN A O 1
ATOM 1317 N N . ILE A 1 166 ? -3.380 15.046 17.982 1.00 70.88 166 ILE A N 1
ATOM 1318 C CA . ILE A 1 166 ? -2.142 15.022 17.205 1.00 70.88 166 ILE A CA 1
ATOM 1319 C C . ILE A 1 166 ? -2.411 14.200 15.950 1.00 70.88 166 ILE A C 1
ATOM 1321 O O . ILE A 1 166 ? -2.555 12.978 16.017 1.00 70.88 166 ILE A O 1
ATOM 1325 N N . THR A 1 167 ? -2.451 14.877 14.810 1.00 72.88 167 THR A N 1
ATOM 1326 C CA . THR A 1 167 ? -2.516 14.277 13.480 1.00 72.88 167 THR A CA 1
ATOM 1327 C C . THR A 1 167 ? -1.304 14.750 12.678 1.00 72.88 167 THR A C 1
ATOM 1329 O O . THR A 1 167 ? -0.947 15.925 12.699 1.00 72.88 167 THR A O 1
ATOM 1332 N N . ASP A 1 168 ? -0.629 13.824 11.998 1.00 70.56 168 ASP A N 1
ATOM 1333 C CA . ASP A 1 168 ? 0.354 14.153 10.962 1.00 70.56 168 ASP A CA 1
ATOM 1334 C C . ASP A 1 168 ? -0.277 13.784 9.619 1.00 70.56 168 ASP A C 1
ATOM 1336 O O . ASP A 1 168 ? -0.316 12.612 9.230 1.00 70.56 168 ASP A O 1
ATOM 1340 N N . GLU A 1 169 ? -0.808 14.794 8.927 1.00 68.38 169 GLU A N 1
ATOM 1341 C CA . GLU A 1 169 ? -1.412 14.650 7.595 1.00 68.38 169 GLU A CA 1
ATOM 1342 C C . GLU A 1 169 ? -0.425 14.071 6.572 1.00 68.38 169 GLU A C 1
ATOM 1344 O O . GLU A 1 169 ? -0.831 13.424 5.607 1.00 68.38 169 GLU A O 1
ATOM 1349 N N . GLY A 1 170 ? 0.884 14.179 6.823 1.00 65.81 170 GLY A N 1
ATOM 1350 C CA . GLY A 1 170 ? 1.920 13.537 6.024 1.00 65.81 170 GLY A CA 1
ATOM 1351 C C . GLY A 1 170 ? 1.849 12.006 6.023 1.00 65.81 170 GLY A C 1
ATOM 1352 O O . GLY A 1 170 ? 2.549 11.377 5.228 1.00 65.81 170 GLY A O 1
ATOM 1353 N N . HIS A 1 171 ? 1.040 11.374 6.883 1.00 74.50 171 HIS A N 1
ATOM 1354 C CA . HIS A 1 171 ? 0.746 9.941 6.810 1.00 74.50 171 HIS A CA 1
ATOM 1355 C C . HIS A 1 171 ? -0.313 9.567 5.773 1.00 74.50 171 HIS A C 1
ATOM 1357 O O . HIS A 1 171 ? -0.260 8.437 5.289 1.00 74.50 171 HIS A O 1
ATOM 1363 N N . ALA A 1 172 ? -1.228 10.471 5.410 1.00 72.62 172 ALA A N 1
ATOM 1364 C CA . ALA A 1 172 ? -2.300 10.175 4.453 1.00 72.62 172 ALA A CA 1
ATOM 1365 C C . ALA A 1 172 ? -1.744 9.807 3.067 1.00 72.62 172 ALA A C 1
ATOM 1367 O O . ALA A 1 172 ? -2.248 8.912 2.399 1.00 72.62 172 ALA A O 1
ATOM 1368 N N . GLU A 1 173 ? -0.631 10.436 2.691 1.00 69.94 173 GLU A N 1
ATOM 1369 C CA . GLU A 1 173 ? 0.030 10.277 1.391 1.00 69.94 173 GLU A CA 1
ATOM 1370 C C . GLU A 1 173 ? 1.111 9.181 1.372 1.00 69.94 173 GLU A C 1
ATOM 1372 O O . GLU A 1 173 ? 1.850 9.025 0.390 1.00 69.94 173 GLU A O 1
ATOM 1377 N N . LYS A 1 174 ? 1.270 8.441 2.476 1.00 73.44 174 LYS A N 1
ATOM 1378 C CA . LYS A 1 174 ? 2.255 7.361 2.597 1.00 73.44 174 LYS A CA 1
ATOM 1379 C C . LYS A 1 174 ? 1.562 6.013 2.402 1.00 73.44 174 LYS A C 1
ATOM 1381 O O . LYS A 1 174 ? 0.559 5.746 3.063 1.00 73.44 174 LYS A O 1
ATOM 1386 N N . PRO A 1 175 ? 2.124 5.102 1.586 1.00 73.69 175 PRO A N 1
ATOM 1387 C CA . PRO A 1 175 ? 1.636 3.733 1.531 1.00 73.69 175 PRO A CA 1
ATOM 1388 C C . PRO A 1 175 ? 1.589 3.116 2.929 1.00 73.69 175 PRO A C 1
ATOM 1390 O O . PRO A 1 175 ? 2.547 3.248 3.698 1.00 73.69 175 PRO A O 1
ATOM 1393 N N . LEU A 1 176 ? 0.519 2.374 3.232 1.00 75.81 176 LEU A N 1
ATOM 1394 C CA . LEU A 1 176 ? 0.354 1.733 4.540 1.00 75.81 176 LEU A CA 1
ATOM 1395 C C . LEU A 1 176 ? 1.594 0.930 4.948 1.00 75.81 176 LEU A C 1
ATOM 1397 O O . LEU A 1 176 ? 2.004 1.010 6.098 1.00 75.81 176 LEU A O 1
ATOM 1401 N N . SER A 1 177 ? 2.238 0.217 4.018 1.00 75.00 177 SER A N 1
ATOM 1402 C CA . SER A 1 177 ? 3.455 -0.565 4.285 1.00 75.00 177 SER A CA 1
ATOM 1403 C C . SER A 1 177 ? 4.615 0.245 4.858 1.00 75.00 177 SER A C 1
ATOM 1405 O O . SER A 1 177 ? 5.425 -0.296 5.610 1.00 75.00 177 SER A O 1
ATOM 1407 N N . ASP A 1 178 ? 4.708 1.522 4.499 1.00 75.00 178 ASP A N 1
ATOM 1408 C CA . ASP A 1 178 ? 5.853 2.368 4.821 1.00 75.00 178 ASP A CA 1
ATOM 1409 C C . ASP A 1 178 ? 5.698 2.995 6.213 1.00 75.00 178 ASP A C 1
ATOM 1411 O O . ASP A 1 178 ? 6.697 3.258 6.881 1.00 75.00 178 ASP A O 1
ATOM 1415 N N . ILE A 1 179 ? 4.458 3.123 6.705 1.00 75.25 179 ILE A N 1
ATOM 1416 C CA . ILE A 1 179 ? 4.146 3.579 8.070 1.00 75.25 179 ILE A CA 1
ATOM 1417 C C . ILE A 1 179 ? 4.680 2.589 9.121 1.00 75.25 179 ILE A C 1
ATOM 1419 O O . ILE A 1 179 ? 5.157 2.992 10.176 1.00 75.25 179 ILE A O 1
ATOM 1423 N N . PHE A 1 180 ? 4.670 1.282 8.842 1.00 68.50 180 PHE A N 1
ATOM 1424 C CA . PHE A 1 180 ? 5.101 0.258 9.809 1.00 68.50 180 PHE A CA 1
ATOM 1425 C C . PHE A 1 180 ? 6.625 0.093 9.938 1.00 68.50 180 PHE A C 1
ATOM 1427 O O . PHE A 1 180 ? 7.070 -0.759 10.715 1.00 68.50 180 PHE A O 1
ATOM 1434 N N . ARG A 1 181 ? 7.425 0.854 9.176 1.00 63.75 181 ARG A N 1
ATOM 1435 C CA . ARG A 1 181 ? 8.896 0.750 9.167 1.00 63.75 181 ARG A CA 1
ATOM 1436 C C . ARG A 1 181 ? 9.595 1.660 10.179 1.00 63.75 181 ARG A C 1
ATOM 1438 O O . ARG A 1 181 ? 10.772 1.444 10.437 1.00 63.75 181 ARG A O 1
ATOM 1445 N N . SER A 1 182 ? 8.917 2.654 10.752 1.00 45.78 182 SER A N 1
ATOM 1446 C CA . SER A 1 182 ? 9.510 3.546 11.756 1.00 45.78 182 SER A CA 1
ATOM 1447 C C . SER A 1 182 ? 9.442 2.931 13.159 1.00 45.78 182 SER A C 1
ATOM 1449 O O . SER A 1 182 ? 8.631 3.355 13.976 1.00 45.78 182 SER A O 1
ATOM 1451 N N . THR A 1 183 ? 10.248 1.897 13.412 1.00 37.03 183 THR A N 1
ATOM 1452 C CA . THR A 1 183 ? 10.721 1.475 14.751 1.00 37.03 183 THR A CA 1
ATOM 1453 C C . THR A 1 183 ? 11.922 0.566 14.587 1.00 37.03 183 THR A C 1
ATOM 1455 O O . THR A 1 183 ? 11.776 -0.424 13.834 1.00 37.03 183 THR A O 1
#

Nearest PDB structures (foldseek):
  4xrf-assembly1_A  TM=6.425E-01  e=5.562E-07  Bacillus cereus ATCC 14579
  1lnw-assembly7_A  TM=6.969E-01  e=4.056E-06  Pseudomonas aeruginosa
  8xzu-assembly1_A  TM=6.258E-01  e=2.180E-06  Escherichia coli O127:H6 str. E2348/69
  5h3r-assembly1_B  TM=6.314E-01  e=5.199E-06  Escherichia coli K-12
  7kua-assembly1_A-2  TM=6.490E-01  e=1.095E-05  Pseudomonas putida

Solvent-accessible surface area (backbone atoms only — not comparable to full-atom values): 10238 Å² total; per-residue (Å²): 130,75,76,65,57,60,54,52,54,53,53,50,52,53,52,54,52,53,57,51,53,56,57,52,49,51,53,53,48,52,55,51,51,53,50,51,52,51,51,51,54,49,51,44,52,50,50,33,51,48,30,30,71,71,56,75,41,51,36,53,53,47,30,53,52,49,54,29,68,78,39,67,49,44,33,65,67,60,49,10,61,76,68,62,31,46,55,69,58,41,48,54,51,50,50,54,35,37,76,68,59,31,36,43,79,44,62,34,90,91,45,70,88,43,56,17,32,35,68,28,75,66,33,55,58,38,59,76,62,44,61,84,54,60,75,35,65,58,59,55,54,56,72,71,45,55,70,70,58,48,52,55,48,49,58,52,49,50,57,55,53,74,69,45,94,75,79,67,73,77,52,70,47,44,54,74,53,63,67,76,60,84,121

Sequence (183 aa):
MQLYNANIINLLEIHIRRHTLSGHNSNQLSLQVLKKFRIIYGSVRQHFREVERTCGVTGSQLWIMQEIADTSGIGVSELATRLSIHQSTCSQLVEKLVTSKLIIKKRSKEDQRRVGLWLSEEAIKLIKRAPSPTEGVLPKALRNLPTETIQALDSVMEQVIEQLQITDEGHAEKPLSDIFRST

pLDDT: mean 81.62, std 15.2, range [37.03, 97.19]